Protein AF-A8X6U4-F1 (afdb_monomer_lite)

Foldseek 3Di:
DADWDWDWDFDPPDPPRPTDTDTDGRVQWDWDDAPDQAGKIKIKGWDADPLRKIKMKMFIKHWDFDCDPHDTAIKIFRQKIWIWIDDPHWIKIWIFDNPDGQDMDGPPDDDDDPDDGDTHTHIDGPGPPPPPDPVVVVVPVVVVVVVVVVVVVVVCVVVVVVVVVVVPPPVVVVVVVVVPDDDD

Sequence (184 aa):
MSVTFQVEILNEQNNNSVPIDFHLPSGVIKGKCAADRKSEAVISSTIEEADGRLKTLKFVFRTEEMRVKRVDELRWILNKVVYVEKFAGSSAVFESDNSSVIFSAPLTQKYVCEDRINVTLHIYLCERTRKRTLSESLQHRSTVFCGVVLAISSIAHIVGHMLRRHFMPHRKELYENLDRLPAI

Secondary structure (DSSP, 8-state):
-----EEEE---SSS----EEEE--TTTEEEE--SSTTSPEEEEEEEE-TTS-EEEEEEEEEEEEEEETTEEEEEEEEEEEEEEEEETTEEEEEEE-TTS-S-EEETT------S-----EEEEEE-------HHHHTT-HHHHHHHHHHHHHHHHHHHHHHHHHHH--TTHHHHHTTTTSPP-

pLDDT: mean 73.88, std 15.02, range [41.0, 92.56]

Structure (mmCIF, N/CA/C/O backbone):
data_AF-A8X6U4-F1
#
_entry.id   AF-A8X6U4-F1
#
loop_
_atom_site.group_PDB
_atom_site.id
_atom_site.type_symbol
_atom_site.label_atom_id
_atom_site.label_alt_id
_atom_site.label_comp_id
_atom_site.label_asym_id
_atom_site.label_entity_id
_atom_site.label_seq_id
_atom_site.pdbx_PDB_ins_code
_atom_site.Cartn_x
_atom_site.Cartn_y
_atom_site.Cartn_z
_atom_site.occupancy
_atom_site.B_iso_or_equiv
_atom_site.auth_seq_id
_atom_site.auth_comp_id
_atom_site.auth_asym_id
_atom_site.auth_atom_id
_atom_site.pdbx_PDB_model_num
ATOM 1 N N . MET A 1 1 ? -6.055 1.433 -22.815 1.00 41.00 1 MET A N 1
ATOM 2 C CA . MET A 1 1 ? -5.519 0.353 -21.958 1.00 41.00 1 MET A CA 1
ATOM 3 C C . MET A 1 1 ? -6.231 0.427 -20.621 1.00 41.00 1 MET A C 1
ATOM 5 O O . MET A 1 1 ? -6.147 1.465 -19.980 1.00 41.00 1 MET A O 1
ATOM 9 N N . SER A 1 2 ? -6.967 -0.614 -20.239 1.00 42.09 2 SER A N 1
ATOM 10 C CA . SER A 1 2 ? -7.596 -0.743 -18.920 1.00 42.09 2 SER A CA 1
ATOM 11 C C . SER A 1 2 ? -6.787 -1.739 -18.098 1.00 42.09 2 SER A C 1
ATOM 13 O O . SER A 1 2 ? -6.526 -2.845 -18.566 1.00 42.09 2 SER A O 1
ATOM 15 N N . VAL A 1 3 ? -6.364 -1.342 -16.902 1.00 48.88 3 VAL A N 1
ATOM 16 C CA . VAL A 1 3 ? -5.779 -2.267 -15.930 1.00 48.88 3 VAL A CA 1
ATOM 17 C C . VAL A 1 3 ? -6.909 -2.692 -15.001 1.00 48.88 3 VAL A C 1
ATOM 19 O O . VAL A 1 3 ? -7.541 -1.833 -14.385 1.00 48.88 3 VAL A O 1
ATOM 22 N N . THR A 1 4 ? -7.191 -3.991 -14.950 1.00 48.16 4 THR A N 1
ATOM 23 C CA . THR A 1 4 ? -8.244 -4.564 -14.107 1.00 48.16 4 THR A CA 1
ATOM 24 C C . THR A 1 4 ? -7.571 -5.401 -13.031 1.00 48.16 4 THR A C 1
ATOM 26 O O . THR A 1 4 ? -6.841 -6.335 -13.350 1.00 48.16 4 THR A O 1
ATOM 29 N N . PHE A 1 5 ? -7.805 -5.059 -11.767 1.00 57.91 5 PHE A N 1
ATOM 30 C CA . PHE A 1 5 ? -7.385 -5.867 -10.626 1.00 57.91 5 PHE A CA 1
ATOM 31 C C . PHE A 1 5 ? -8.642 -6.359 -9.918 1.00 57.91 5 PHE A C 1
ATOM 33 O O . PHE A 1 5 ? -9.510 -5.554 -9.573 1.00 57.91 5 PHE A O 1
ATOM 40 N N . GLN A 1 6 ? -8.733 -7.670 -9.724 1.00 58.78 6 GLN A N 1
ATOM 41 C CA . GLN A 1 6 ? -9.653 -8.256 -8.759 1.00 58.78 6 GLN A CA 1
ATOM 42 C C . GLN A 1 6 ? -8.864 -8.455 -7.473 1.00 58.78 6 GLN A C 1
ATOM 44 O O . GLN A 1 6 ? -7.830 -9.123 -7.480 1.00 58.78 6 GLN A O 1
ATOM 49 N N . VAL A 1 7 ? -9.305 -7.800 -6.404 1.00 63.75 7 VAL A N 1
ATOM 50 C CA . VAL A 1 7 ? -8.660 -7.881 -5.097 1.00 63.75 7 VAL A CA 1
ATOM 51 C C . VAL A 1 7 ? -9.682 -8.421 -4.117 1.00 63.75 7 VAL A C 1
ATOM 53 O O . VAL A 1 7 ? -10.752 -7.843 -3.960 1.00 63.75 7 VAL A O 1
ATOM 56 N N . GLU A 1 8 ? -9.331 -9.517 -3.463 1.00 64.31 8 GLU A N 1
ATOM 57 C CA . GLU A 1 8 ? -10.117 -10.130 -2.401 1.00 64.31 8 GLU A CA 1
ATOM 58 C C . GLU A 1 8 ? -9.375 -9.887 -1.086 1.00 64.31 8 GLU A C 1
ATOM 60 O O . GLU A 1 8 ? -8.207 -10.259 -0.949 1.00 64.31 8 GLU A O 1
ATOM 65 N N . ILE A 1 9 ? -10.014 -9.200 -0.138 1.00 65.44 9 ILE A N 1
ATOM 66 C CA . ILE A 1 9 ? -9.439 -8.981 1.193 1.00 65.44 9 ILE A CA 1
ATOM 67 C C . ILE A 1 9 ? -10.094 -9.960 2.158 1.00 65.44 9 ILE A C 1
ATOM 69 O O . ILE A 1 9 ? -11.298 -9.888 2.408 1.00 65.44 9 ILE A O 1
ATOM 73 N N . LEU A 1 10 ? -9.281 -10.845 2.728 1.00 64.50 10 LEU A N 1
ATOM 74 C CA . LEU A 1 10 ? -9.692 -11.791 3.758 1.00 64.50 10 LEU A CA 1
ATOM 75 C C . LEU A 1 10 ? -9.266 -11.261 5.128 1.00 64.50 10 LEU A C 1
ATOM 77 O O . LEU A 1 10 ? -8.101 -10.935 5.346 1.00 64.50 10 LEU A O 1
ATOM 81 N N . ASN A 1 11 ? -10.218 -11.169 6.056 1.00 66.56 11 ASN A N 1
ATOM 82 C CA . ASN A 1 11 ? -9.925 -10.852 7.449 1.00 66.56 11 ASN A CA 1
ATOM 83 C C . ASN A 1 11 ? -9.744 -12.154 8.242 1.00 66.56 11 ASN A C 1
ATOM 85 O O . ASN A 1 11 ? -10.716 -12.867 8.476 1.00 66.56 11 ASN A O 1
ATOM 89 N N . GLU A 1 12 ? -8.515 -12.444 8.669 1.00 64.44 12 GLU A N 1
ATOM 90 C CA . GLU A 1 12 ? -8.190 -13.643 9.460 1.00 64.44 12 GLU A CA 1
ATOM 91 C C . GLU A 1 12 ? -8.400 -13.467 10.977 1.00 64.44 12 GLU A C 1
ATOM 93 O O . GLU A 1 12 ? -8.232 -14.413 11.742 1.00 64.44 12 GLU A O 1
ATOM 98 N N . GLN A 1 13 ? -8.773 -12.274 11.458 1.00 58.47 13 GLN A N 1
ATOM 99 C CA . GLN A 1 13 ? -8.835 -11.983 12.899 1.00 58.47 13 GLN A CA 1
ATOM 100 C C . GLN A 1 13 ? -10.018 -12.654 13.617 1.00 58.47 13 GLN A C 1
ATOM 102 O O . GLN A 1 13 ? -10.025 -12.781 14.840 1.00 58.47 13 GLN A O 1
ATOM 107 N N . ASN A 1 14 ? -11.031 -13.084 12.872 1.00 54.72 14 ASN A N 1
ATOM 108 C CA . ASN A 1 14 ? -12.160 -13.839 13.388 1.00 54.72 14 ASN A CA 1
ATOM 109 C C . ASN A 1 14 ? -12.384 -14.994 12.411 1.00 54.72 14 ASN A C 1
ATOM 111 O O . ASN A 1 14 ? -12.245 -14.788 11.211 1.00 54.72 14 ASN A O 1
ATOM 115 N N . ASN A 1 15 ? -12.779 -16.179 12.876 1.00 55.47 15 ASN A N 1
ATOM 116 C CA . ASN A 1 15 ? -13.006 -17.370 12.031 1.00 55.47 15 ASN A CA 1
ATOM 117 C C . ASN A 1 15 ? -14.126 -17.185 10.963 1.00 55.47 15 ASN A C 1
ATOM 119 O O . ASN A 1 15 ? -14.545 -18.138 10.314 1.00 55.47 15 ASN A O 1
ATOM 123 N N . ASN A 1 16 ? -14.623 -15.954 10.810 1.00 55.59 16 ASN A N 1
ATOM 124 C CA . ASN A 1 16 ? -15.514 -15.455 9.779 1.00 55.59 16 ASN A CA 1
ATOM 125 C C . ASN A 1 16 ? -14.684 -14.704 8.724 1.00 55.59 16 ASN A C 1
ATOM 127 O O . ASN A 1 16 ? -14.630 -13.473 8.717 1.00 55.59 16 ASN A O 1
ATOM 131 N N . SER A 1 17 ? -14.053 -15.449 7.821 1.00 58.19 17 SER A N 1
ATOM 132 C CA . SER A 1 17 ? -13.348 -14.916 6.654 1.00 58.19 17 SER A CA 1
ATOM 133 C C . SER A 1 17 ? -14.349 -14.503 5.567 1.00 58.19 17 SER A C 1
ATOM 135 O O . SER A 1 17 ? -14.394 -15.115 4.503 1.00 58.19 17 SER A O 1
ATOM 137 N N . VAL A 1 18 ? -15.223 -13.529 5.840 1.00 64.38 18 VAL A N 1
ATOM 138 C CA . VAL A 1 18 ? -16.093 -12.990 4.783 1.00 64.38 18 VAL A CA 1
ATOM 139 C C . VAL A 1 18 ? -15.205 -12.158 3.855 1.00 64.38 18 VAL A C 1
ATOM 141 O O . VAL A 1 18 ? -14.656 -11.153 4.319 1.00 64.38 18 VAL A O 1
ATOM 144 N N . PRO A 1 19 ? -15.018 -12.568 2.589 1.00 63.03 19 PRO A N 1
ATOM 145 C CA . PRO A 1 19 ? -14.198 -11.814 1.660 1.00 63.03 19 PRO A CA 1
ATOM 146 C C . PRO A 1 19 ? -14.827 -10.455 1.381 1.00 63.03 19 PRO A C 1
ATOM 148 O O . PRO A 1 19 ? -16.038 -10.332 1.188 1.00 63.03 19 PRO A O 1
ATOM 151 N N . ILE A 1 20 ? -13.990 -9.423 1.375 1.00 66.44 20 ILE A N 1
ATOM 152 C CA . ILE A 1 20 ? -14.369 -8.103 0.889 1.00 66.44 20 ILE A CA 1
ATOM 153 C C . ILE A 1 20 ? -13.867 -7.997 -0.546 1.00 66.44 20 ILE A C 1
ATOM 155 O O . ILE A 1 20 ? -12.658 -7.909 -0.781 1.00 66.44 20 ILE A O 1
ATOM 159 N N . ASP A 1 21 ? -14.803 -7.971 -1.489 1.00 64.56 21 ASP A N 1
ATOM 160 C CA . ASP A 1 21 ? -14.493 -7.805 -2.902 1.00 64.56 21 ASP A CA 1
ATOM 161 C C . ASP A 1 21 ? -14.181 -6.342 -3.222 1.00 64.56 21 ASP A C 1
ATOM 163 O O . ASP A 1 21 ? -15.029 -5.450 -3.148 1.00 64.56 21 ASP A O 1
ATOM 167 N N . PHE A 1 22 ? -12.940 -6.097 -3.633 1.00 65.62 22 PHE A N 1
ATOM 168 C CA . PHE A 1 22 ? -12.490 -4.832 -4.193 1.00 65.62 22 PHE A CA 1
ATOM 169 C C . PHE A 1 22 ? -12.435 -4.930 -5.709 1.00 65.62 22 PHE A C 1
ATOM 171 O O . PHE A 1 22 ? -11.429 -5.326 -6.303 1.00 65.62 22 PHE A O 1
ATOM 178 N N . HIS A 1 23 ? -13.516 -4.505 -6.358 1.00 63.81 23 HIS A N 1
ATOM 179 C CA . HIS A 1 23 ? -13.494 -4.290 -7.796 1.00 63.81 23 HIS A CA 1
ATOM 180 C C . HIS A 1 23 ? -12.878 -2.916 -8.088 1.00 63.81 23 HIS A C 1
ATOM 182 O O . HIS A 1 23 ? -13.394 -1.895 -7.635 1.00 63.81 23 HIS A O 1
ATOM 188 N N . LEU A 1 24 ? -11.778 -2.862 -8.849 1.00 65.50 24 LEU A N 1
ATOM 189 C CA . LEU A 1 24 ? -11.168 -1.608 -9.312 1.00 65.50 24 LEU A CA 1
ATOM 190 C C . LEU A 1 24 ? -11.601 -1.299 -10.758 1.00 65.50 24 LEU A C 1
ATOM 192 O O . LEU A 1 24 ? -10.843 -1.577 -11.691 1.00 65.50 24 LEU A O 1
ATOM 196 N N . PRO A 1 25 ? -12.798 -0.725 -11.001 1.00 62.78 25 PRO A N 1
ATOM 197 C CA . PRO A 1 25 ? -13.162 -0.281 -12.339 1.00 62.78 25 PRO A CA 1
ATOM 198 C C . PRO A 1 25 ? -12.272 0.898 -12.748 1.00 62.78 25 PRO A C 1
ATOM 200 O O . PRO A 1 25 ? -11.977 1.786 -11.944 1.00 62.78 25 PRO A O 1
ATOM 203 N N . SER A 1 26 ? -11.870 0.946 -14.019 1.00 57.50 26 SER A N 1
ATOM 204 C CA . SER A 1 26 ? -10.875 1.911 -14.511 1.00 57.50 26 SER A CA 1
ATOM 205 C C . SER A 1 26 ? -11.245 3.389 -14.292 1.00 57.50 26 SER A C 1
ATOM 207 O O . SER A 1 26 ? -10.353 4.229 -14.271 1.00 57.50 26 SER A O 1
ATOM 209 N N . GLY A 1 27 ? -12.527 3.716 -14.078 1.00 62.38 27 GLY A N 1
ATOM 210 C CA . GLY A 1 27 ? -12.999 5.079 -13.790 1.00 62.38 27 GLY A CA 1
ATOM 211 C C . GLY A 1 27 ? -12.757 5.580 -12.357 1.00 62.38 27 GLY A C 1
ATOM 212 O O . GLY A 1 27 ? -12.892 6.774 -12.108 1.00 62.38 27 GLY A O 1
ATOM 213 N N . VAL A 1 28 ? -12.391 4.700 -11.420 1.00 71.69 28 VAL A N 1
ATOM 214 C CA . VAL A 1 28 ? -12.190 5.035 -9.991 1.00 71.69 28 VAL A CA 1
ATOM 215 C C . VAL A 1 28 ? -10.698 5.062 -9.618 1.00 71.69 28 VAL A C 1
ATOM 217 O O . VAL A 1 28 ? -10.309 5.459 -8.518 1.00 71.69 28 VAL A O 1
ATOM 220 N N . ILE A 1 29 ? -9.832 4.696 -10.565 1.00 82.06 29 ILE A N 1
ATOM 221 C CA . ILE A 1 29 ? -8.387 4.624 -10.370 1.00 82.06 29 ILE A CA 1
ATOM 222 C C . ILE A 1 29 ? -7.772 6.017 -10.525 1.00 82.06 29 ILE A C 1
ATOM 224 O O . ILE A 1 29 ? -7.894 6.670 -11.559 1.00 82.06 29 ILE A O 1
ATOM 228 N N . LYS A 1 30 ? -7.051 6.455 -9.494 1.00 86.94 30 LYS A N 1
ATOM 229 C CA . LYS A 1 30 ? -6.210 7.656 -9.498 1.00 86.94 30 LYS A CA 1
ATOM 230 C C . LYS A 1 30 ? -4.750 7.248 -9.384 1.00 86.94 30 LYS A C 1
ATOM 232 O O . LYS A 1 30 ? -4.425 6.302 -8.670 1.00 86.94 30 LYS A O 1
ATOM 237 N N . GLY A 1 31 ? -3.870 7.977 -10.061 1.00 88.31 31 GLY A N 1
ATOM 238 C CA . GLY A 1 31 ? -2.440 7.695 -10.066 1.00 88.31 31 GLY A CA 1
ATOM 239 C C . GLY A 1 31 ? -1.593 8.946 -9.871 1.00 88.31 31 GLY A C 1
ATOM 240 O O . GLY A 1 31 ? -1.982 10.040 -10.273 1.00 88.31 31 GLY A O 1
ATOM 241 N N . LYS A 1 32 ? -0.418 8.767 -9.271 1.00 91.62 32 LYS A N 1
ATOM 242 C CA . LYS A 1 32 ? 0.667 9.745 -9.213 1.00 91.62 32 LYS A CA 1
ATOM 243 C C . LYS A 1 32 ? 1.926 9.086 -9.770 1.00 91.62 32 LYS A C 1
ATOM 245 O O . LYS A 1 32 ? 2.371 8.073 -9.236 1.00 91.62 32 LYS A O 1
ATOM 250 N N . CYS A 1 33 ? 2.509 9.672 -10.809 1.00 89.88 33 CYS A N 1
ATOM 251 C CA . CYS A 1 33 ? 3.799 9.230 -11.333 1.00 89.88 33 CYS A CA 1
ATOM 252 C C . CYS A 1 33 ? 4.946 9.697 -10.423 1.00 89.88 33 CYS A C 1
ATOM 254 O O . CYS A 1 33 ? 4.861 10.756 -9.793 1.00 89.88 33 CYS A O 1
ATOM 256 N N . ALA A 1 34 ? 6.027 8.921 -10.380 1.00 89.44 34 ALA A N 1
ATOM 257 C CA . ALA A 1 34 ? 7.262 9.337 -9.729 1.00 89.44 34 ALA A CA 1
ATOM 258 C C . ALA A 1 34 ? 7.903 10.490 -10.521 1.00 89.44 34 ALA A C 1
ATOM 260 O O . ALA A 1 34 ? 7.991 10.426 -11.747 1.00 89.44 34 ALA A O 1
ATOM 261 N N . ALA A 1 35 ? 8.332 11.547 -9.826 1.00 88.12 35 ALA A N 1
ATOM 262 C CA . ALA A 1 35 ? 9.003 12.691 -10.450 1.00 88.12 35 ALA A CA 1
ATOM 263 C C . ALA A 1 35 ? 10.485 12.407 -10.747 1.00 88.12 35 ALA A C 1
ATOM 265 O O . ALA A 1 35 ? 11.046 12.919 -11.711 1.00 88.12 35 ALA A O 1
ATOM 266 N N . ASP A 1 36 ? 11.109 11.570 -9.920 1.00 87.44 36 ASP A N 1
ATOM 267 C CA . ASP A 1 36 ? 12.497 11.138 -10.031 1.00 87.44 36 ASP A CA 1
ATOM 268 C C . ASP A 1 36 ? 12.636 9.674 -9.574 1.00 87.44 36 ASP A C 1
ATOM 270 O O . ASP A 1 36 ? 11.660 9.035 -9.179 1.00 87.44 36 ASP A O 1
ATOM 274 N N . ARG A 1 37 ? 13.859 9.130 -9.614 1.00 81.25 37 ARG A N 1
ATOM 275 C CA . ARG A 1 37 ? 14.137 7.730 -9.241 1.00 81.25 37 ARG A CA 1
ATOM 276 C C . ARG A 1 37 ? 13.968 7.428 -7.748 1.00 81.25 37 ARG A C 1
ATOM 278 O O . ARG A 1 37 ? 13.824 6.265 -7.397 1.00 81.25 37 ARG A O 1
ATOM 285 N N . LYS A 1 38 ? 14.033 8.442 -6.882 1.00 83.75 38 LYS A N 1
ATOM 286 C CA . LYS A 1 38 ? 13.881 8.293 -5.424 1.00 83.75 38 LYS A CA 1
ATOM 287 C C . LYS A 1 38 ? 12.423 8.437 -4.989 1.00 83.75 38 LYS A C 1
ATOM 289 O O . LYS A 1 38 ? 12.062 8.022 -3.893 1.00 83.75 38 LYS A O 1
ATOM 294 N N . SER A 1 39 ? 11.603 9.042 -5.837 1.00 88.12 39 SER A N 1
ATOM 295 C CA . SER A 1 39 ? 10.190 9.277 -5.611 1.00 88.12 39 SER A CA 1
ATOM 296 C C . SER A 1 39 ? 9.368 8.013 -5.836 1.00 88.12 39 SER A C 1
ATOM 298 O O . SER A 1 39 ? 9.633 7.215 -6.734 1.00 88.12 39 SER A O 1
ATOM 300 N N . GLU A 1 40 ? 8.308 7.872 -5.049 1.00 91.50 40 GLU A N 1
ATOM 301 C CA . GLU A 1 40 ? 7.342 6.791 -5.209 1.00 91.50 40 GLU A CA 1
ATOM 302 C C . GLU A 1 40 ? 6.285 7.151 -6.263 1.00 91.50 40 GLU A C 1
ATOM 304 O O . GLU A 1 40 ? 5.779 8.280 -6.311 1.00 91.50 40 GLU A O 1
ATOM 309 N N . ALA A 1 41 ? 5.922 6.167 -7.083 1.00 92.25 41 ALA A N 1
ATOM 310 C CA . ALA A 1 41 ? 4.722 6.205 -7.908 1.00 92.25 41 ALA A CA 1
ATOM 311 C C . ALA A 1 41 ? 3.586 5.504 -7.157 1.00 92.25 41 ALA A C 1
ATOM 313 O O . ALA A 1 41 ? 3.801 4.503 -6.483 1.00 92.25 41 ALA A O 1
ATOM 314 N N . VAL A 1 42 ? 2.365 6.020 -7.252 1.00 92.50 42 VAL A N 1
ATOM 315 C CA . VAL A 1 42 ? 1.226 5.492 -6.493 1.00 92.50 42 VAL A CA 1
ATOM 316 C C . VAL A 1 42 ? 0.045 5.300 -7.418 1.00 92.50 42 VAL A C 1
ATOM 318 O O . VAL A 1 42 ? -0.303 6.206 -8.170 1.00 92.50 42 VAL A O 1
ATOM 321 N N . ILE A 1 43 ? -0.603 4.146 -7.321 1.00 90.62 43 ILE A N 1
ATOM 322 C CA . ILE A 1 43 ? -1.909 3.884 -7.924 1.00 90.62 43 ILE A CA 1
ATOM 323 C C . ILE A 1 43 ? -2.883 3.632 -6.780 1.00 90.62 43 ILE A C 1
ATOM 325 O O . ILE A 1 43 ? -2.570 2.898 -5.849 1.00 90.62 43 ILE A O 1
ATOM 329 N N . SER A 1 44 ? -4.053 4.257 -6.811 1.00 89.44 44 SER A N 1
ATOM 330 C CA . SER A 1 44 ? -5.041 4.146 -5.741 1.00 89.44 44 SER A CA 1
ATOM 331 C C . SER A 1 44 ? -6.463 4.112 -6.270 1.00 89.44 44 SER A C 1
ATOM 333 O O . SER A 1 44 ? -6.776 4.815 -7.227 1.00 89.44 44 SER A O 1
ATOM 335 N N . SER A 1 45 ? -7.326 3.356 -5.603 1.00 87.38 45 SER A N 1
ATOM 336 C CA . SER A 1 45 ? -8.771 3.364 -5.820 1.00 87.38 45 SER A CA 1
ATOM 337 C C . SER A 1 45 ? -9.465 3.627 -4.496 1.00 87.38 45 SER A C 1
ATOM 339 O O . SER A 1 45 ? -9.063 3.082 -3.467 1.00 87.38 45 SER A O 1
ATOM 341 N N . THR A 1 46 ? -10.491 4.470 -4.524 1.00 85.88 46 THR A N 1
ATOM 342 C CA . THR A 1 46 ? -11.312 4.788 -3.357 1.00 85.88 46 THR A CA 1
ATOM 343 C C . THR A 1 46 ? -12.762 4.472 -3.676 1.00 85.88 46 THR A C 1
ATOM 345 O O . THR A 1 46 ? -13.300 4.997 -4.645 1.00 85.88 46 THR A O 1
ATOM 348 N N . ILE A 1 47 ? -13.379 3.641 -2.845 1.00 83.44 47 ILE A N 1
ATOM 349 C CA . ILE A 1 47 ? -14.770 3.213 -2.955 1.00 83.44 47 ILE A CA 1
ATOM 350 C C . ILE A 1 47 ? -15.495 3.659 -1.687 1.00 83.44 47 ILE A C 1
ATOM 352 O O . ILE A 1 47 ? -14.966 3.539 -0.580 1.00 83.44 47 ILE A O 1
ATOM 356 N N . GLU A 1 48 ? -16.690 4.203 -1.865 1.00 84.56 48 GLU A N 1
ATOM 357 C CA . GLU A 1 48 ? -17.606 4.532 -0.780 1.00 84.56 48 GLU A CA 1
ATOM 358 C C . GLU A 1 48 ? -18.677 3.442 -0.708 1.00 84.56 48 GLU A C 1
ATOM 360 O O . GLU A 1 48 ? -19.324 3.138 -1.711 1.00 84.56 48 GLU A O 1
ATOM 365 N N . GLU A 1 49 ? -18.814 2.808 0.453 1.00 81.62 49 GLU A N 1
ATOM 366 C CA . GLU A 1 49 ? -19.844 1.802 0.704 1.00 81.62 49 GLU A CA 1
ATOM 367 C C . GLU A 1 49 ? -21.155 2.437 1.174 1.00 81.62 49 GLU A C 1
ATOM 369 O O . GLU A 1 49 ? -21.194 3.565 1.666 1.00 81.62 49 GLU A O 1
ATOM 374 N N . ALA A 1 50 ? -22.250 1.684 1.043 1.00 79.19 50 ALA A N 1
ATOM 375 C CA . ALA A 1 50 ? -23.595 2.137 1.398 1.00 79.19 50 ALA A CA 1
ATOM 376 C C . ALA A 1 50 ? -23.756 2.501 2.886 1.00 79.19 50 ALA A C 1
ATOM 378 O O . ALA A 1 50 ? -24.656 3.258 3.241 1.00 79.19 50 ALA A O 1
ATOM 379 N N . ASP A 1 51 ? -22.891 1.979 3.756 1.00 81.50 51 ASP A N 1
ATOM 380 C CA . ASP A 1 51 ? -22.860 2.298 5.183 1.00 81.50 51 ASP A CA 1
ATOM 381 C C . ASP A 1 51 ? -22.092 3.598 5.501 1.00 81.50 51 ASP A C 1
ATOM 383 O O . ASP A 1 51 ? -21.988 3.986 6.665 1.00 81.50 51 ASP A O 1
ATOM 387 N N . GLY A 1 52 ? -21.568 4.289 4.481 1.00 82.88 52 GLY A N 1
ATOM 388 C CA . GLY A 1 52 ? -20.785 5.517 4.612 1.00 82.88 52 GLY A CA 1
ATOM 389 C C . GLY A 1 52 ? -19.302 5.281 4.910 1.00 82.88 52 GLY A C 1
ATOM 390 O O . GLY A 1 52 ? -18.584 6.230 5.246 1.00 82.88 52 GLY A O 1
ATOM 391 N N . ARG A 1 53 ? -18.811 4.038 4.823 1.00 84.00 53 ARG A N 1
ATOM 392 C CA . ARG A 1 53 ? -17.377 3.749 4.924 1.00 84.00 53 ARG A CA 1
ATOM 393 C C . ARG A 1 53 ? -16.664 4.121 3.641 1.00 84.00 53 ARG A C 1
ATOM 395 O O . ARG A 1 53 ? -17.040 3.715 2.546 1.00 84.00 53 ARG A O 1
ATOM 402 N N . LEU A 1 54 ? -15.560 4.841 3.796 1.00 87.06 54 LEU A N 1
ATOM 403 C CA . LEU A 1 54 ? -14.665 5.155 2.697 1.00 87.06 54 LEU A CA 1
ATOM 404 C C . LEU A 1 54 ? -13.476 4.203 2.739 1.00 87.06 54 LEU A C 1
ATOM 406 O O . LEU A 1 54 ? -12.612 4.309 3.614 1.00 87.06 54 LEU A O 1
ATOM 410 N N . LYS A 1 55 ? -13.405 3.295 1.776 1.00 86.38 55 LYS A N 1
ATOM 411 C CA . LYS A 1 55 ? -12.328 2.320 1.672 1.00 86.38 55 LYS A CA 1
ATOM 412 C C . LYS A 1 55 ? -11.396 2.689 0.527 1.00 86.38 55 LYS A C 1
ATOM 414 O O . LYS A 1 55 ? -11.827 3.014 -0.573 1.00 86.38 55 LYS A O 1
ATOM 419 N N . THR A 1 56 ? -10.096 2.703 0.781 1.00 88.00 56 THR A N 1
ATOM 420 C CA . THR A 1 56 ? -9.078 3.102 -0.191 1.00 88.00 56 THR A CA 1
ATOM 421 C C . THR A 1 56 ? -7.984 2.058 -0.260 1.00 88.00 56 THR A C 1
ATOM 423 O O . THR A 1 56 ? -7.324 1.803 0.740 1.00 88.00 56 THR A O 1
ATOM 426 N N . LEU A 1 57 ? -7.734 1.525 -1.450 1.00 87.38 57 LEU A N 1
ATOM 427 C CA . LEU A 1 57 ? -6.617 0.632 -1.723 1.00 87.38 57 LEU A CA 1
ATOM 428 C C . LEU A 1 57 ? -5.533 1.389 -2.490 1.00 87.38 57 LEU A C 1
ATOM 430 O O . LEU A 1 57 ? -5.838 2.097 -3.451 1.00 87.38 57 LEU A O 1
ATOM 434 N N . LYS A 1 58 ? -4.275 1.258 -2.070 1.00 89.88 58 LYS A N 1
ATOM 435 C CA . LYS A 1 58 ? -3.118 1.915 -2.684 1.00 89.88 58 LYS A CA 1
ATOM 436 C C . LYS A 1 58 ? -2.007 0.913 -2.958 1.00 89.88 58 LYS A C 1
ATOM 438 O O . LYS A 1 58 ? -1.617 0.156 -2.076 1.00 89.88 58 LYS A O 1
ATOM 443 N N . PHE A 1 59 ? -1.443 1.005 -4.150 1.00 88.88 59 PHE A N 1
ATOM 444 C CA . PHE A 1 59 ? -0.245 0.306 -4.584 1.00 88.88 59 PHE A CA 1
ATOM 445 C C . PHE A 1 59 ? 0.866 1.336 -4.731 1.00 88.88 59 PHE A C 1
ATOM 447 O O . PHE A 1 59 ? 0.725 2.301 -5.488 1.00 88.88 59 PHE A O 1
ATOM 454 N N . VAL A 1 60 ? 1.943 1.160 -3.974 1.00 90.94 60 VAL A N 1
ATOM 455 C CA . VAL A 1 60 ? 3.078 2.082 -3.954 1.00 90.94 60 VAL A CA 1
ATOM 456 C C . VAL A 1 60 ? 4.254 1.411 -4.636 1.00 90.94 60 VAL A C 1
ATOM 458 O O . VAL A 1 60 ? 4.717 0.360 -4.203 1.00 90.94 60 VAL A O 1
ATOM 461 N N . PHE A 1 61 ? 4.748 2.033 -5.694 1.00 91.19 61 PHE A N 1
ATOM 462 C CA . PHE A 1 61 ? 5.865 1.558 -6.489 1.00 91.19 61 PHE A CA 1
ATOM 463 C C . PHE A 1 61 ? 7.086 2.440 -6.257 1.00 91.19 61 PHE A C 1
ATOM 465 O O . PHE A 1 61 ? 6.968 3.663 -6.155 1.00 91.19 61 PHE A O 1
ATOM 472 N N . ARG A 1 62 ? 8.268 1.830 -6.236 1.00 90.38 62 ARG A N 1
ATOM 473 C CA . ARG A 1 62 ? 9.546 2.551 -6.222 1.00 90.38 62 ARG A CA 1
ATOM 474 C C . ARG A 1 62 ? 10.492 1.972 -7.262 1.00 90.38 62 ARG A C 1
ATOM 476 O O . ARG A 1 62 ? 10.329 0.829 -7.685 1.00 90.38 62 ARG A O 1
ATOM 483 N N . THR A 1 63 ? 11.469 2.767 -7.676 1.00 90.81 63 THR A N 1
ATOM 484 C CA . THR A 1 63 ? 12.588 2.269 -8.480 1.00 90.81 63 THR A CA 1
ATOM 485 C C . THR A 1 63 ? 13.744 1.958 -7.548 1.00 90.81 63 THR A C 1
ATOM 487 O O . THR A 1 63 ? 14.070 2.767 -6.683 1.00 90.81 63 THR A O 1
ATOM 490 N N . GLU A 1 64 ? 14.363 0.799 -7.720 1.00 88.06 64 GLU A N 1
ATOM 491 C CA . GLU A 1 64 ? 15.498 0.377 -6.911 1.00 88.06 64 GLU A CA 1
ATOM 492 C C . GLU A 1 64 ? 16.534 -0.328 -7.782 1.00 88.06 64 GLU A C 1
ATOM 494 O O . GLU A 1 64 ? 16.206 -0.999 -8.764 1.00 88.06 64 GLU A O 1
ATOM 499 N N . GLU A 1 65 ? 17.802 -0.131 -7.440 1.00 87.88 65 GLU A N 1
ATOM 500 C CA . GLU A 1 65 ? 18.907 -0.838 -8.067 1.00 87.88 65 GLU A CA 1
ATOM 501 C C . GLU A 1 65 ? 19.081 -2.176 -7.351 1.00 87.88 65 GLU A C 1
ATOM 503 O O . GLU A 1 65 ? 19.330 -2.231 -6.147 1.00 87.88 65 GLU A O 1
ATOM 508 N N . MET A 1 66 ? 18.867 -3.263 -8.085 1.00 80.25 66 MET A N 1
ATOM 509 C CA . MET A 1 66 ? 18.912 -4.614 -7.548 1.00 80.25 66 MET A CA 1
ATOM 510 C C . MET A 1 66 ? 20.047 -5.388 -8.188 1.00 80.25 66 MET A C 1
ATOM 512 O O . MET A 1 66 ? 20.179 -5.441 -9.411 1.00 80.25 66 MET A O 1
ATOM 516 N N . ARG A 1 67 ? 20.827 -6.064 -7.347 1.00 78.75 67 ARG A N 1
ATOM 517 C CA . ARG A 1 67 ? 21.895 -6.941 -7.808 1.00 78.75 67 ARG A CA 1
ATOM 518 C C . ARG A 1 67 ? 21.310 -8.266 -8.276 1.0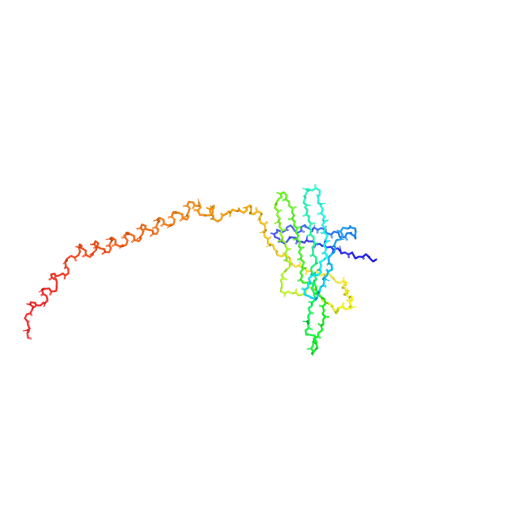0 78.75 67 ARG A C 1
ATOM 520 O O . ARG A 1 67 ? 21.021 -9.151 -7.471 1.00 78.75 67 ARG A O 1
ATOM 527 N N . VAL A 1 68 ? 21.140 -8.418 -9.585 1.00 73.38 68 VAL A N 1
ATOM 528 C CA . VAL A 1 68 ? 20.657 -9.660 -10.192 1.00 73.38 68 VAL A CA 1
ATOM 529 C C . VAL A 1 68 ? 21.860 -10.422 -10.740 1.00 73.38 68 VAL A C 1
ATOM 531 O O . VAL A 1 68 ? 22.518 -10.021 -11.700 1.00 73.38 68 VAL A O 1
ATOM 534 N N . LYS A 1 69 ? 22.171 -11.559 -10.112 1.00 78.62 69 LYS A N 1
ATOM 535 C CA . LYS A 1 69 ? 23.378 -12.358 -10.386 1.00 78.62 69 LYS A CA 1
ATOM 536 C C . LYS A 1 69 ? 24.669 -11.570 -10.104 1.00 78.62 69 LYS A C 1
ATOM 538 O O . LYS A 1 69 ? 25.145 -11.561 -8.975 1.00 78.62 69 LYS A O 1
ATOM 543 N N . ARG A 1 70 ? 25.266 -10.954 -11.131 1.00 73.56 70 ARG A N 1
ATOM 544 C CA . ARG A 1 70 ? 26.550 -10.224 -11.073 1.00 73.56 70 ARG A CA 1
ATOM 545 C C . ARG A 1 70 ? 26.458 -8.794 -11.609 1.00 73.56 70 ARG A C 1
ATOM 547 O O . ARG A 1 70 ? 27.484 -8.125 -11.656 1.00 73.56 70 ARG A O 1
ATOM 554 N N . VAL A 1 71 ? 25.272 -8.355 -12.024 1.00 77.50 71 VAL A N 1
ATOM 555 C CA . VAL A 1 71 ? 25.049 -7.035 -12.615 1.00 77.50 71 VAL A CA 1
ATOM 556 C C . VAL A 1 71 ? 23.987 -6.324 -11.794 1.00 77.50 71 VAL A C 1
ATOM 558 O O . VAL A 1 71 ? 22.979 -6.927 -11.418 1.00 77.50 71 VAL A O 1
ATOM 561 N N . ASP A 1 72 ? 24.246 -5.058 -11.504 1.00 81.94 72 ASP A N 1
ATOM 562 C CA . ASP A 1 72 ? 23.268 -4.176 -10.891 1.00 81.94 72 ASP A CA 1
ATOM 563 C C . ASP A 1 72 ? 22.322 -3.673 -11.988 1.00 81.94 72 ASP A C 1
ATOM 565 O O . ASP A 1 72 ? 22.753 -3.174 -13.030 1.00 81.94 72 ASP A O 1
ATOM 569 N N . GLU A 1 73 ? 21.023 -3.891 -11.794 1.00 86.19 73 GLU A N 1
ATOM 570 C CA . GLU A 1 73 ? 19.981 -3.521 -12.748 1.00 86.19 73 GLU A CA 1
ATOM 571 C C . GLU A 1 73 ? 18.921 -2.660 -12.056 1.00 86.19 73 GLU A C 1
ATOM 573 O O . GLU A 1 73 ? 18.467 -2.960 -10.949 1.00 86.19 73 GLU A O 1
ATOM 578 N N . LEU A 1 74 ? 18.489 -1.592 -12.731 1.00 88.88 74 LEU A N 1
ATOM 579 C CA . LEU A 1 74 ? 17.376 -0.763 -12.277 1.00 88.88 74 LEU A CA 1
ATOM 580 C C . LEU A 1 74 ? 16.048 -1.469 -12.536 1.00 88.88 74 LEU A C 1
ATOM 582 O O . LEU A 1 74 ? 15.672 -1.741 -13.682 1.00 88.88 74 LEU A O 1
ATOM 586 N N . ARG A 1 75 ? 15.304 -1.714 -11.462 1.00 89.88 75 ARG A N 1
ATOM 587 C CA . ARG A 1 75 ? 14.021 -2.414 -11.502 1.00 89.88 75 ARG A CA 1
ATOM 588 C C . ARG A 1 75 ? 12.967 -1.568 -10.802 1.00 89.88 75 ARG A C 1
ATOM 590 O O . ARG A 1 75 ? 13.244 -0.901 -9.805 1.00 89.88 75 ARG A O 1
ATOM 597 N N . TRP A 1 76 ? 11.755 -1.567 -11.343 1.00 89.62 76 TRP A N 1
ATOM 598 C CA . TRP A 1 76 ? 10.607 -1.047 -10.613 1.00 89.62 76 TRP A CA 1
ATOM 599 C C . TRP A 1 76 ? 10.052 -2.174 -9.747 1.00 89.62 76 TRP A C 1
ATOM 601 O O . TRP A 1 76 ? 10.031 -3.342 -10.150 1.00 89.62 76 TRP A O 1
ATOM 611 N N . ILE A 1 77 ? 9.628 -1.827 -8.538 1.00 89.06 77 ILE A N 1
ATOM 612 C CA . ILE A 1 77 ? 9.110 -2.788 -7.571 1.00 89.06 77 ILE A CA 1
ATOM 613 C C . ILE A 1 77 ? 7.804 -2.292 -6.978 1.00 89.06 77 ILE A C 1
ATOM 615 O O . ILE A 1 77 ? 7.628 -1.085 -6.784 1.00 89.06 77 ILE A O 1
ATOM 619 N N . LEU A 1 78 ? 6.909 -3.221 -6.650 1.00 88.62 78 LEU A N 1
ATOM 620 C CA . LEU A 1 78 ? 5.811 -2.934 -5.737 1.00 88.62 78 LEU A CA 1
ATOM 621 C C . LEU A 1 78 ? 6.388 -2.897 -4.314 1.00 88.62 78 LEU A C 1
ATOM 623 O O . LEU A 1 78 ? 6.692 -3.938 -3.737 1.00 88.62 78 LEU A O 1
ATOM 627 N N . ASN A 1 79 ? 6.583 -1.682 -3.796 1.00 87.31 79 ASN A N 1
ATOM 628 C CA . ASN A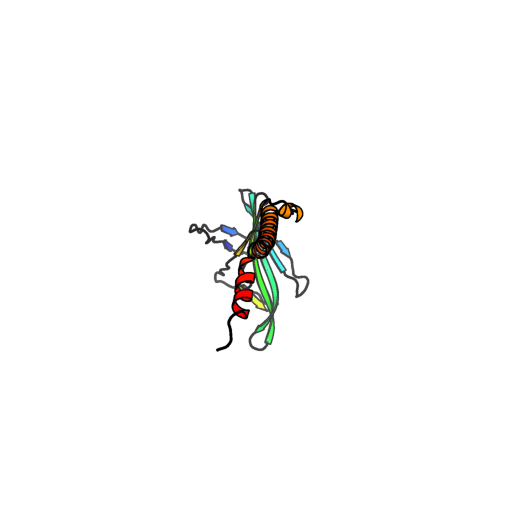 1 79 ? 7.189 -1.409 -2.492 1.00 87.31 79 ASN A CA 1
ATOM 629 C C . ASN A 1 79 ? 6.266 -1.852 -1.358 1.00 87.31 79 ASN A C 1
ATOM 631 O O . ASN A 1 79 ? 6.699 -2.504 -0.417 1.00 87.31 79 ASN A O 1
ATOM 635 N N . LYS A 1 80 ? 4.989 -1.465 -1.451 1.00 88.88 80 LYS A N 1
ATOM 636 C CA . LYS A 1 80 ? 3.975 -1.805 -0.457 1.00 88.88 80 LYS A CA 1
ATOM 637 C C . LYS A 1 80 ? 2.558 -1.650 -0.981 1.00 88.88 80 LYS A C 1
ATOM 639 O O . LYS A 1 80 ? 2.291 -0.856 -1.890 1.00 88.88 80 LYS A O 1
ATOM 644 N N . VAL A 1 81 ? 1.649 -2.371 -0.340 1.00 88.25 81 VAL A N 1
ATOM 645 C CA . VAL A 1 81 ? 0.202 -2.232 -0.497 1.00 88.25 81 VAL A CA 1
ATOM 646 C C . VAL A 1 81 ? -0.358 -1.626 0.781 1.00 88.25 81 VAL A C 1
ATOM 648 O O . VAL A 1 81 ? -0.024 -2.058 1.881 1.00 88.25 81 VAL A O 1
ATOM 651 N N . VAL A 1 82 ? -1.191 -0.598 0.637 1.00 88.81 82 VAL A N 1
ATOM 652 C CA . VAL A 1 82 ? -1.820 0.095 1.764 1.00 88.81 82 VAL A CA 1
ATOM 653 C C . VAL A 1 82 ? -3.326 0.103 1.565 1.00 88.81 82 VAL A C 1
ATOM 655 O O . VAL A 1 82 ? -3.826 0.672 0.595 1.00 88.81 82 VAL A O 1
ATOM 658 N N . TYR A 1 83 ? -4.049 -0.483 2.508 1.00 87.38 83 TYR A N 1
ATOM 659 C CA . TYR A 1 83 ? -5.499 -0.410 2.600 1.00 87.38 83 TYR A CA 1
ATOM 660 C C . TYR A 1 83 ? -5.887 0.561 3.719 1.00 87.38 83 TYR A C 1
ATOM 662 O O . TYR A 1 83 ? -5.317 0.549 4.805 1.00 87.38 83 TYR A O 1
ATOM 670 N N . VAL A 1 84 ? -6.822 1.464 3.449 1.00 88.44 84 VAL A N 1
ATOM 671 C CA . VAL A 1 84 ? -7.280 2.474 4.406 1.00 88.44 84 VAL A CA 1
ATOM 672 C C . VAL A 1 84 ? -8.790 2.446 4.462 1.00 88.44 84 VAL A C 1
ATOM 674 O O . VAL A 1 84 ? -9.447 2.674 3.451 1.00 88.44 84 VAL A O 1
ATOM 677 N N . GLU A 1 85 ? -9.329 2.273 5.657 1.00 87.44 85 GLU A N 1
ATOM 678 C CA . GLU A 1 85 ? -10.759 2.330 5.922 1.00 87.44 85 GLU A CA 1
ATOM 679 C C . GLU A 1 85 ? -11.054 3.529 6.819 1.00 87.44 85 GLU A C 1
ATOM 681 O O . GLU A 1 85 ? -10.461 3.688 7.888 1.00 87.44 85 GLU A O 1
ATOM 686 N N . LYS A 1 86 ? -11.939 4.415 6.363 1.00 88.44 86 LYS A N 1
ATOM 687 C CA . LYS A 1 86 ? -12.366 5.599 7.109 1.00 88.44 86 LYS A CA 1
ATOM 688 C C . LYS A 1 86 ? -13.848 5.509 7.410 1.00 88.44 86 LYS A C 1
ATOM 690 O O . LYS A 1 86 ? -14.653 5.326 6.502 1.00 88.44 86 LYS A O 1
ATOM 695 N N . PHE A 1 87 ? -14.196 5.720 8.671 1.00 87.12 87 PHE A N 1
ATOM 696 C CA . PHE A 1 87 ? -15.578 5.708 9.125 1.00 87.12 87 PHE A CA 1
ATOM 697 C C . PHE A 1 87 ? -15.765 6.652 10.307 1.00 87.12 87 PHE A C 1
ATOM 699 O O . PHE A 1 87 ? -14.964 6.630 11.240 1.00 87.12 87 PHE A O 1
ATOM 706 N N . ALA A 1 88 ? -16.804 7.492 10.266 1.00 82.62 88 ALA A N 1
ATOM 707 C CA . ALA A 1 88 ? -17.216 8.359 11.378 1.00 82.62 88 ALA A CA 1
ATOM 708 C C . ALA A 1 88 ? -16.075 9.168 12.050 1.00 82.62 88 ALA A C 1
ATOM 710 O O . ALA A 1 88 ? -16.106 9.451 13.244 1.00 82.62 88 ALA A O 1
ATOM 711 N N . GLY A 1 89 ? -15.047 9.556 11.284 1.00 80.12 89 GLY A N 1
ATOM 712 C CA . GLY A 1 89 ? -13.892 10.312 11.782 1.00 80.12 89 GLY A CA 1
ATOM 713 C C . GLY A 1 89 ? -12.715 9.475 12.301 1.00 80.12 89 GLY A C 1
ATOM 714 O O . GLY A 1 89 ? -11.663 10.064 12.556 1.00 80.12 89 GLY A O 1
ATOM 715 N N . SER A 1 90 ? -12.856 8.152 12.380 1.00 81.50 90 SER A N 1
ATOM 716 C CA . SER A 1 90 ? -11.786 7.184 12.646 1.00 81.50 90 SER A CA 1
ATOM 717 C C . SER A 1 90 ? -11.177 6.664 11.342 1.00 81.50 90 SER A C 1
ATOM 719 O O . SER A 1 90 ? -11.849 6.606 10.308 1.00 81.50 90 SER A O 1
ATOM 721 N N . SER A 1 91 ? -9.897 6.286 11.380 1.00 85.81 91 SER A N 1
ATOM 722 C CA . SER A 1 91 ? -9.210 5.664 10.245 1.00 85.81 91 SER A CA 1
ATOM 723 C C . SER A 1 91 ? -8.391 4.458 10.682 1.00 85.81 91 SER A C 1
ATOM 725 O O . SER A 1 91 ? -7.488 4.594 11.507 1.00 85.81 91 SER A O 1
ATOM 727 N N . ALA A 1 92 ? -8.667 3.304 10.089 1.00 85.00 92 ALA A N 1
ATOM 728 C CA . ALA A 1 92 ? -7.809 2.134 10.173 1.00 85.00 92 ALA A CA 1
ATOM 729 C C . ALA A 1 92 ? -6.916 2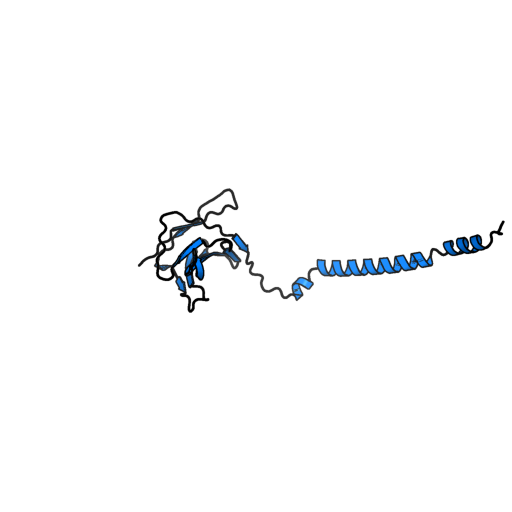.092 8.929 1.00 85.00 92 ALA A C 1
ATOM 731 O O . ALA A 1 92 ? -7.398 2.256 7.805 1.00 85.00 92 ALA A O 1
ATOM 732 N N . VAL A 1 93 ? -5.611 1.926 9.129 1.00 87.75 93 VAL A N 1
ATOM 733 C CA . VAL A 1 93 ? -4.635 1.786 8.047 1.00 87.75 93 VAL A CA 1
ATOM 734 C C . VAL A 1 93 ? -4.029 0.401 8.162 1.00 87.75 93 VAL A C 1
ATOM 736 O O . VAL A 1 93 ? -3.595 0.007 9.235 1.00 87.75 93 VAL A O 1
ATOM 739 N N . PHE A 1 94 ? -4.002 -0.329 7.062 1.00 86.44 94 PHE A N 1
ATOM 740 C CA . PHE A 1 94 ? -3.401 -1.643 6.956 1.00 86.44 94 PHE A CA 1
ATOM 741 C C . PHE A 1 94 ? -2.300 -1.561 5.904 1.00 86.44 94 PHE A C 1
ATOM 743 O O . PHE A 1 94 ? -2.542 -1.081 4.797 1.00 86.44 94 PHE A O 1
ATOM 750 N N . GLU A 1 95 ? -1.090 -1.979 6.245 1.00 87.62 95 GLU A N 1
ATOM 751 C CA . GLU A 1 95 ? 0.081 -1.877 5.373 1.00 87.62 95 GLU A CA 1
ATOM 752 C C . GLU A 1 95 ? 0.768 -3.239 5.271 1.00 87.62 95 GLU A C 1
ATOM 754 O O . GLU A 1 95 ? 0.842 -3.980 6.250 1.00 87.62 95 GLU A O 1
ATOM 759 N N . SER A 1 96 ? 1.221 -3.593 4.069 1.00 85.75 96 SER A N 1
ATOM 760 C CA . SER A 1 96 ? 1.998 -4.812 3.847 1.00 85.75 96 SER A CA 1
ATOM 761 C C . SER A 1 96 ? 3.358 -4.712 4.527 1.00 85.75 96 SER A C 1
ATOM 763 O O . SER A 1 96 ? 3.991 -3.654 4.479 1.00 85.75 96 SER A O 1
ATOM 765 N N . ASP A 1 97 ? 3.841 -5.820 5.077 1.00 79.69 97 ASP A N 1
ATOM 766 C CA . ASP A 1 97 ? 5.166 -5.863 5.684 1.00 79.69 97 ASP A CA 1
ATOM 767 C C . ASP A 1 97 ? 6.269 -5.443 4.707 1.00 79.69 97 ASP A C 1
ATOM 769 O O . ASP A 1 97 ? 6.279 -5.801 3.530 1.00 79.69 97 ASP A O 1
ATOM 773 N N . ASN A 1 98 ? 7.270 -4.741 5.235 1.00 68.94 98 ASN A N 1
ATOM 774 C CA . ASN A 1 98 ? 8.453 -4.298 4.492 1.00 68.94 98 ASN A CA 1
ATOM 775 C C . ASN A 1 98 ? 9.467 -5.443 4.251 1.00 68.94 98 ASN A C 1
ATOM 777 O O . ASN A 1 98 ? 10.620 -5.201 3.901 1.00 68.94 98 ASN A O 1
ATOM 781 N N . SER A 1 99 ? 9.076 -6.691 4.533 1.00 59.94 99 SER A N 1
ATOM 782 C CA . SER A 1 99 ? 9.966 -7.854 4.583 1.00 59.94 99 SER A CA 1
ATOM 783 C C . SER A 1 99 ? 10.084 -8.599 3.250 1.00 59.94 99 SER A C 1
ATOM 785 O O . SER A 1 99 ? 11.005 -9.400 3.095 1.00 59.94 99 SER A O 1
ATOM 787 N N . SER A 1 100 ? 9.220 -8.328 2.262 1.00 57.78 100 SER A N 1
ATOM 788 C CA . SER A 1 100 ? 9.324 -8.950 0.938 1.00 57.78 100 SER A CA 1
ATOM 789 C C . SER A 1 100 ? 8.857 -8.037 -0.196 1.00 57.78 100 SER A C 1
ATOM 791 O O . SER A 1 100 ? 7.837 -7.357 -0.115 1.00 57.78 100 SER A O 1
ATOM 793 N N . VAL A 1 101 ? 9.632 -8.029 -1.283 1.00 60.91 101 VAL A N 1
ATOM 794 C CA . VAL A 1 101 ? 9.243 -7.390 -2.543 1.00 60.91 101 VAL A CA 1
ATOM 795 C C . VAL A 1 101 ? 8.136 -8.235 -3.163 1.00 60.91 101 VAL A C 1
ATOM 797 O O . VAL A 1 101 ? 8.400 -9.359 -3.584 1.00 60.91 101 VAL A O 1
ATOM 800 N N . ILE A 1 102 ? 6.917 -7.695 -3.231 1.00 72.69 102 ILE A N 1
ATOM 801 C CA . ILE A 1 102 ? 5.727 -8.444 -3.670 1.00 72.69 102 ILE A CA 1
ATOM 802 C C . ILE A 1 102 ? 5.881 -8.893 -5.134 1.00 72.69 102 ILE A C 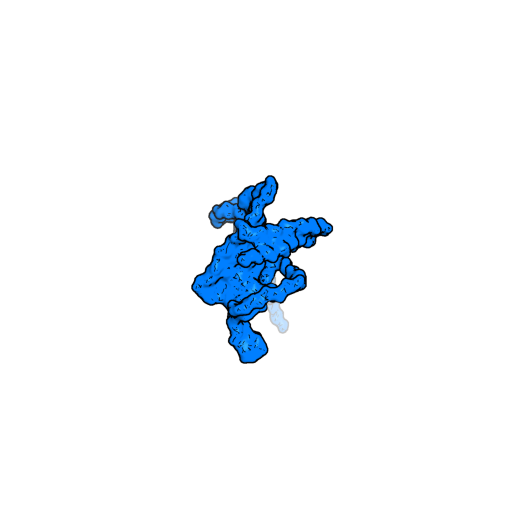1
ATOM 804 O O . ILE A 1 102 ? 5.675 -10.057 -5.459 1.00 72.69 102 ILE A O 1
ATOM 808 N N . PHE A 1 103 ? 6.306 -7.986 -6.017 1.00 83.25 103 PHE A N 1
ATOM 809 C CA . PHE A 1 103 ? 6.819 -8.317 -7.351 1.00 83.25 103 PHE A CA 1
ATOM 810 C C . PHE A 1 103 ? 7.687 -7.181 -7.904 1.00 83.25 103 PHE A C 1
ATOM 812 O O . PHE A 1 103 ? 7.620 -6.033 -7.453 1.00 83.25 103 PHE A O 1
ATOM 819 N N . SER A 1 104 ? 8.533 -7.511 -8.883 1.00 86.56 104 SER A N 1
ATOM 820 C CA . SER A 1 104 ? 9.495 -6.591 -9.499 1.00 86.56 104 SER A CA 1
ATOM 821 C C . SER A 1 104 ? 9.756 -6.929 -10.964 1.00 86.56 104 SER A C 1
ATOM 823 O O . SER A 1 104 ? 9.770 -8.104 -11.341 1.00 86.56 104 SER A O 1
ATOM 825 N N . ALA A 1 105 ? 10.040 -5.914 -11.782 1.00 87.62 105 ALA A N 1
ATOM 826 C CA . ALA A 1 105 ? 10.477 -6.107 -13.163 1.00 87.62 105 ALA A CA 1
ATOM 827 C C . ALA A 1 105 ? 11.482 -5.030 -13.615 1.00 87.62 105 ALA A C 1
ATOM 829 O O . ALA A 1 105 ? 11.565 -3.963 -13.001 1.00 87.62 105 ALA A O 1
ATOM 830 N N . PRO A 1 106 ? 12.268 -5.296 -14.677 1.00 89.38 106 PRO A N 1
ATOM 831 C CA . PRO A 1 106 ? 13.149 -4.293 -15.273 1.00 89.38 106 PRO A CA 1
ATOM 832 C C . PRO A 1 106 ? 12.395 -3.028 -15.685 1.00 89.38 106 PRO A C 1
ATOM 834 O O . PRO A 1 106 ? 11.235 -3.098 -16.093 1.00 89.38 106 PRO A O 1
ATOM 837 N N . LEU A 1 107 ? 13.067 -1.873 -15.610 1.00 86.12 107 LEU A N 1
ATOM 838 C CA . LEU A 1 107 ? 12.422 -0.557 -15.715 1.00 86.12 107 LEU A CA 1
ATOM 839 C C . LEU A 1 107 ? 11.544 -0.375 -16.970 1.00 86.12 107 LEU A C 1
ATOM 841 O O . LEU A 1 107 ? 10.511 0.285 -16.919 1.00 86.12 107 LEU A O 1
ATOM 845 N N . THR A 1 108 ? 11.950 -0.965 -18.093 1.00 84.12 108 THR A N 1
ATOM 846 C CA . THR A 1 108 ? 11.285 -0.848 -19.401 1.00 84.12 108 THR A CA 1
ATOM 847 C C . THR A 1 108 ? 10.380 -2.032 -19.743 1.00 84.12 108 THR A C 1
ATOM 849 O O . THR A 1 108 ? 9.827 -2.088 -20.841 1.00 84.12 108 THR A O 1
ATOM 852 N N . GLN A 1 109 ? 10.226 -2.993 -18.831 1.00 84.69 109 GLN A N 1
ATOM 853 C CA . GLN A 1 109 ? 9.468 -4.216 -19.066 1.00 84.69 109 GLN A CA 1
ATOM 854 C C . GLN A 1 109 ? 8.143 -4.221 -18.307 1.00 84.69 109 GLN A C 1
ATOM 856 O O . GLN A 1 109 ? 7.998 -3.628 -17.236 1.00 84.69 109 GLN A O 1
ATOM 861 N N . LYS A 1 110 ? 7.173 -4.945 -18.873 1.00 84.50 110 LYS A N 1
ATOM 862 C CA . LYS A 1 110 ? 5.906 -5.258 -18.210 1.00 84.50 110 LYS A CA 1
ATOM 863 C C . LYS A 1 110 ? 6.045 -6.540 -17.393 1.00 84.50 110 LYS A C 1
ATOM 865 O O . LYS A 1 110 ? 6.676 -7.494 -17.841 1.00 84.50 110 LYS A O 1
ATOM 870 N N . TYR A 1 111 ? 5.405 -6.567 -16.232 1.00 83.56 111 TYR A N 1
ATOM 871 C CA . TYR A 1 111 ? 5.237 -7.778 -15.437 1.00 83.56 111 TYR A CA 1
ATOM 872 C C . TYR A 1 111 ? 3.895 -8.424 -15.784 1.00 83.56 111 TYR A C 1
ATOM 874 O O . TYR A 1 111 ? 2.883 -7.726 -15.868 1.00 83.56 111 TYR A O 1
ATOM 882 N N . VAL A 1 112 ? 3.891 -9.737 -16.010 1.00 84.00 112 VAL A N 1
ATOM 883 C CA . VAL A 1 112 ? 2.680 -10.525 -16.269 1.00 84.00 112 VAL A CA 1
ATOM 884 C C . VAL A 1 112 ? 2.712 -11.725 -15.331 1.00 84.00 112 VAL A C 1
ATOM 886 O O . VAL A 1 112 ? 3.680 -12.480 -15.344 1.00 84.00 112 VAL A O 1
ATOM 889 N N . CYS A 1 113 ? 1.672 -11.867 -14.514 1.00 81.62 113 CYS A N 1
ATOM 890 C CA . CYS A 1 113 ? 1.471 -12.980 -13.593 1.00 81.62 113 CYS A CA 1
ATOM 891 C C . CYS A 1 113 ? 0.038 -13.473 -13.776 1.00 81.62 113 CYS A C 1
ATOM 893 O O . CYS A 1 113 ? -0.894 -12.675 -13.675 1.00 81.62 113 CYS A O 1
ATOM 895 N N . GLU A 1 114 ? -0.118 -14.754 -14.099 1.00 81.12 114 GLU A N 1
ATOM 896 C CA . GLU A 1 114 ? -1.430 -15.408 -14.208 1.00 81.12 114 GLU A CA 1
ATOM 897 C C . GLU A 1 114 ? -1.870 -16.009 -12.866 1.00 81.12 114 GLU A C 1
ATOM 899 O O . GLU A 1 114 ? -3.060 -16.213 -12.632 1.00 81.12 114 GLU A O 1
ATOM 904 N N . ASP A 1 115 ? -0.911 -16.227 -11.963 1.00 81.06 115 ASP A N 1
ATOM 905 C CA . ASP A 1 115 ? -1.150 -16.774 -10.636 1.00 81.06 115 ASP A CA 1
ATOM 906 C C . ASP A 1 115 ? -1.640 -15.711 -9.647 1.00 81.06 115 ASP A C 1
ATOM 908 O O . ASP A 1 115 ? -1.361 -14.511 -9.768 1.00 81.06 115 ASP A O 1
ATOM 912 N N . ARG A 1 116 ? -2.357 -16.180 -8.621 1.00 76.88 116 ARG A N 1
ATOM 913 C CA . ARG A 1 116 ? -2.830 -15.350 -7.509 1.00 76.88 116 ARG A CA 1
ATOM 914 C C . ARG A 1 116 ? -1.660 -14.946 -6.613 1.00 76.88 116 ARG A C 1
ATOM 916 O O . ARG A 1 116 ? -0.871 -15.790 -6.195 1.00 76.88 116 ARG A O 1
ATOM 923 N N . ILE A 1 117 ? -1.592 -13.659 -6.279 1.00 78.69 117 ILE A N 1
ATOM 924 C CA . ILE A 1 117 ? -0.588 -13.104 -5.368 1.00 78.69 117 ILE A CA 1
ATOM 925 C C . ILE A 1 117 ? -1.261 -12.814 -4.029 1.00 78.69 117 ILE A C 1
ATOM 927 O O . ILE A 1 117 ? -2.160 -11.978 -3.955 1.00 78.69 117 ILE A O 1
ATOM 931 N N . ASN A 1 118 ? -0.793 -13.475 -2.972 1.00 79.62 118 ASN A N 1
ATOM 932 C CA . ASN A 1 118 ? -1.296 -13.274 -1.616 1.00 79.62 118 ASN A CA 1
ATOM 933 C C . ASN A 1 118 ? -0.404 -12.271 -0.879 1.00 79.62 118 ASN A C 1
ATOM 935 O O . ASN A 1 118 ? 0.810 -12.457 -0.806 1.00 79.62 118 ASN A O 1
ATOM 939 N N . VAL A 1 119 ? -1.005 -11.214 -0.329 1.00 79.75 119 VAL A N 1
ATOM 940 C CA . VAL A 1 119 ? -0.300 -10.169 0.425 1.00 79.75 119 VAL A CA 1
ATOM 941 C C . VAL A 1 119 ? -0.979 -9.988 1.774 1.00 79.75 119 VAL A C 1
ATOM 943 O O . VAL A 1 119 ? -2.140 -9.587 1.836 1.00 79.75 119 VAL A O 1
ATOM 946 N N . THR A 1 120 ? -0.245 -10.248 2.853 1.00 81.44 120 THR A N 1
ATOM 947 C CA . THR A 1 120 ? -0.724 -10.013 4.219 1.00 81.44 120 THR A CA 1
ATOM 948 C C . THR A 1 120 ? -0.567 -8.537 4.577 1.00 81.44 120 THR A C 1
ATOM 950 O O . THR A 1 120 ? 0.485 -7.941 4.338 1.00 81.44 120 THR A O 1
ATOM 953 N N . LEU A 1 121 ? -1.620 -7.936 5.137 1.00 83.12 121 LEU A N 1
ATOM 954 C CA . LEU A 1 121 ? -1.628 -6.540 5.576 1.00 83.12 121 LEU A CA 1
ATOM 955 C C . LEU A 1 121 ? -1.743 -6.469 7.099 1.00 83.12 121 LEU A C 1
ATOM 957 O O . LEU A 1 121 ? -2.637 -7.073 7.691 1.00 83.12 121 LEU A O 1
ATOM 961 N N . HIS A 1 122 ? -0.879 -5.676 7.723 1.00 83.25 122 HIS A N 1
ATOM 962 C CA . HIS A 1 122 ? -0.848 -5.481 9.167 1.00 83.25 122 HIS A CA 1
ATOM 963 C C . HIS A 1 122 ? -1.501 -4.161 9.558 1.00 83.25 122 HIS A C 1
ATOM 965 O O . HIS A 1 122 ? -1.306 -3.135 8.906 1.00 83.25 122 HIS A O 1
ATOM 971 N N . ILE A 1 123 ? -2.293 -4.192 10.631 1.00 78.75 123 ILE A N 1
ATOM 972 C CA . ILE A 1 123 ? -3.051 -3.032 11.095 1.00 78.75 123 ILE A CA 1
ATOM 973 C C . ILE A 1 123 ? -2.175 -2.059 11.890 1.00 78.75 123 ILE A C 1
ATOM 975 O O . ILE A 1 123 ? -1.532 -2.409 12.877 1.00 78.75 123 ILE A O 1
ATOM 979 N N . TYR A 1 124 ? -2.254 -0.795 11.500 1.00 68.25 124 TYR A N 1
ATOM 980 C CA . TYR A 1 124 ? -1.811 0.361 12.256 1.00 68.25 124 TYR A CA 1
ATOM 981 C C . TYR A 1 124 ? -3.049 1.205 12.570 1.00 68.25 124 TYR A C 1
ATOM 983 O O . TYR A 1 124 ? -3.633 1.866 11.704 1.00 68.25 124 TYR A O 1
ATOM 991 N N . LEU A 1 125 ? -3.490 1.165 13.827 1.00 62.53 125 LEU A N 1
ATOM 992 C CA . LEU A 1 125 ? -4.599 1.997 14.283 1.00 62.53 125 LEU A CA 1
ATOM 993 C C . LEU A 1 125 ? -4.119 3.444 14.407 1.00 62.53 125 LEU A C 1
ATOM 995 O O . LEU A 1 125 ? -3.365 3.789 15.314 1.00 62.53 125 LEU A O 1
ATOM 999 N N . CYS A 1 126 ? -4.577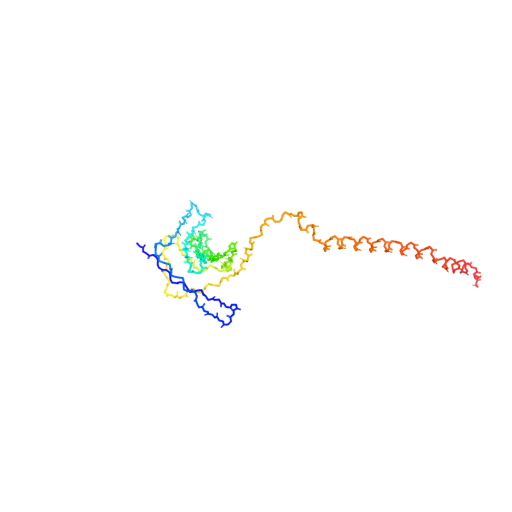 4.297 13.492 1.00 51.69 126 CYS A N 1
ATOM 1000 C CA . CYS A 1 126 ? -4.427 5.738 13.617 1.00 51.69 126 CYS A CA 1
ATOM 1001 C C . CYS A 1 126 ? -5.718 6.291 14.222 1.00 51.69 126 CYS A C 1
ATOM 1003 O O . CYS A 1 126 ? -6.630 6.735 13.519 1.00 51.69 126 CYS A O 1
ATOM 1005 N N . GLU A 1 127 ? -5.825 6.213 15.547 1.00 50.88 127 GLU A N 1
ATOM 1006 C CA . GLU A 1 127 ? -6.888 6.913 16.251 1.00 50.88 127 GLU A CA 1
ATOM 1007 C C . GLU A 1 127 ? -6.640 8.415 16.090 1.00 50.88 127 GLU A C 1
ATOM 1009 O O . GLU A 1 127 ? -5.521 8.902 16.291 1.00 50.88 127 GLU A O 1
ATOM 1014 N N . ARG A 1 128 ? -7.676 9.162 15.690 1.00 45.38 128 ARG A N 1
ATOM 1015 C CA . ARG A 1 128 ? -7.630 10.622 15.607 1.00 45.38 128 ARG A CA 1
ATOM 1016 C C . ARG A 1 128 ? -7.539 11.157 17.032 1.00 45.38 128 ARG A C 1
ATOM 1018 O O . ARG A 1 128 ? -8.514 11.652 17.589 1.00 45.38 128 ARG A O 1
ATOM 1025 N N . THR A 1 129 ? -6.359 11.067 17.633 1.00 43.12 129 THR A N 1
ATOM 1026 C CA . THR A 1 129 ? -6.024 11.827 18.823 1.00 43.12 129 THR A CA 1
ATOM 1027 C C . THR A 1 129 ? -6.132 13.286 18.399 1.00 43.12 129 THR A C 1
ATOM 1029 O O . THR A 1 129 ? -5.251 13.868 17.767 1.00 43.12 129 THR A O 1
ATOM 1032 N N . ARG A 1 130 ? -7.286 13.900 18.684 1.00 42.66 130 ARG A N 1
ATOM 1033 C CA . ARG A 1 130 ? -7.374 15.343 18.898 1.00 42.66 130 ARG A CA 1
ATOM 1034 C C . ARG A 1 130 ? -6.130 15.672 19.711 1.00 42.66 130 ARG A C 1
ATOM 1036 O O . ARG A 1 130 ? -6.031 15.118 20.800 1.00 42.66 130 ARG A O 1
ATOM 1043 N N . LYS A 1 131 ? -5.166 16.416 19.144 1.00 41.91 131 LYS A N 1
ATOM 1044 C CA . LYS A 1 131 ? -3.872 16.728 19.773 1.00 41.91 131 LYS A CA 1
ATOM 1045 C C . LYS A 1 131 ? -4.121 17.095 21.236 1.00 41.91 131 LYS A C 1
ATOM 1047 O O . LYS A 1 131 ? -4.462 18.239 21.522 1.00 41.91 131 LYS A O 1
ATOM 1052 N N . ARG A 1 132 ? -4.002 16.131 22.148 1.00 42.91 132 ARG A N 1
ATOM 1053 C CA . ARG A 1 132 ? -3.988 16.411 23.571 1.00 42.91 132 ARG A CA 1
ATOM 1054 C C . ARG A 1 132 ? -2.594 16.939 23.796 1.00 42.91 132 ARG A C 1
ATOM 1056 O O . ARG A 1 132 ? -1.611 16.226 23.600 1.00 42.91 132 ARG A O 1
ATOM 1063 N N . THR A 1 133 ? -2.506 18.234 24.047 1.00 48.66 133 THR A N 1
ATOM 1064 C CA . THR A 1 133 ? -1.258 18.872 24.436 1.00 48.66 133 THR A CA 1
ATOM 1065 C C . THR A 1 133 ? -0.660 18.080 25.596 1.00 48.66 133 THR A C 1
ATOM 1067 O O . THR A 1 133 ? -1.381 17.574 26.452 1.00 48.66 133 THR A O 1
ATOM 1070 N N . LEU A 1 134 ? 0.667 17.963 25.627 1.00 50.41 134 LEU A N 1
ATOM 1071 C CA . LEU A 1 134 ? 1.431 17.237 26.652 1.00 50.41 134 LEU A CA 1
ATOM 1072 C C . LEU A 1 134 ? 1.037 17.651 28.096 1.00 50.41 134 LEU A C 1
ATOM 1074 O O . LEU A 1 134 ? 1.184 16.876 29.037 1.00 50.41 134 LEU A O 1
ATOM 1078 N N . SER A 1 135 ? 0.431 18.834 28.246 1.00 53.88 135 SER A N 1
ATOM 1079 C CA . SER A 1 135 ? -0.201 19.344 29.465 1.00 53.88 135 SER A CA 1
ATOM 1080 C C . SER A 1 135 ? -1.409 18.535 29.973 1.00 53.88 135 SER A C 1
ATOM 1082 O O . SER A 1 135 ? -1.570 18.426 31.183 1.00 53.88 135 SER A O 1
ATOM 1084 N N . GLU A 1 136 ? -2.241 17.939 29.109 1.00 50.56 136 GLU A N 1
ATOM 1085 C CA . GLU A 1 136 ? -3.383 17.105 29.541 1.00 50.56 136 GLU A CA 1
ATOM 1086 C C . GLU A 1 136 ? -2.930 15.721 30.034 1.00 50.56 136 GLU A C 1
ATOM 1088 O O . GLU A 1 136 ? -3.549 15.155 30.932 1.00 50.56 136 GLU A O 1
ATOM 1093 N N . SER A 1 137 ? -1.810 15.189 29.522 1.00 48.81 137 SER A N 1
ATOM 1094 C CA . SER A 1 137 ? -1.231 13.929 30.022 1.00 48.81 137 SER A CA 1
ATOM 1095 C C . SER A 1 137 ? -0.597 14.085 31.411 1.00 48.81 137 SER A C 1
ATOM 1097 O O . SER A 1 137 ? -0.530 13.119 32.170 1.00 48.81 137 SER A O 1
ATOM 1099 N N . LEU A 1 138 ? -0.161 15.298 31.766 1.00 51.28 138 LEU A N 1
ATOM 1100 C CA . LEU A 1 138 ? 0.319 15.638 33.110 1.00 51.28 138 LEU A CA 1
ATOM 1101 C C . LEU A 1 138 ? -0.820 15.842 34.120 1.00 51.28 138 LEU A C 1
ATOM 1103 O O . LEU A 1 138 ? -0.568 15.881 35.321 1.00 51.28 138 LEU A O 1
ATOM 1107 N N . GLN A 1 139 ? -2.069 15.924 33.657 1.00 52.25 139 GLN A N 1
ATOM 1108 C CA . GLN A 1 139 ? -3.250 16.080 34.507 1.00 52.25 139 GLN A CA 1
ATOM 1109 C C . GLN A 1 139 ? -3.877 14.738 34.918 1.00 52.25 139 GLN A C 1
ATOM 1111 O O . GLN A 1 139 ? -4.923 14.704 35.572 1.00 52.25 139 GLN A O 1
ATOM 1116 N N . HIS A 1 140 ? -3.247 13.616 34.558 1.00 51.25 140 HIS A N 1
ATOM 1117 C CA . HIS A 1 140 ? -3.690 12.306 35.007 1.00 51.25 140 HIS A CA 1
ATOM 1118 C C . HIS A 1 140 ? -3.368 12.153 36.500 1.00 51.25 140 HIS A C 1
ATOM 1120 O O . HIS A 1 140 ? -2.210 12.181 36.909 1.00 51.25 140 HIS A O 1
ATOM 1126 N N . ARG A 1 141 ? -4.397 11.964 37.339 1.00 56.62 141 ARG A N 1
ATOM 1127 C CA . ARG A 1 141 ? -4.249 11.810 38.803 1.00 56.62 141 ARG A CA 1
ATOM 1128 C C . ARG A 1 141 ? -3.215 10.743 39.197 1.00 56.62 141 ARG A C 1
ATOM 1130 O O . ARG A 1 141 ? -2.633 10.833 40.271 1.00 56.62 141 ARG A O 1
ATOM 1137 N N . SER A 1 142 ? -2.962 9.766 38.324 1.00 58.78 142 SER A N 1
ATOM 1138 C CA . SER A 1 142 ? -1.998 8.685 38.540 1.00 58.78 142 SER A CA 1
ATOM 1139 C C . SER A 1 142 ? -0.532 9.139 38.543 1.00 58.78 142 SER A C 1
ATOM 1141 O O . SER A 1 142 ? 0.241 8.619 39.342 1.00 58.78 142 SER A O 1
ATOM 1143 N N . THR A 1 143 ? -0.127 10.114 37.720 1.00 64.06 143 THR A N 1
ATOM 1144 C CA . THR A 1 143 ? 1.272 10.593 37.696 1.00 64.06 143 THR A CA 1
ATOM 1145 C C . THR A 1 143 ? 1.577 11.495 38.888 1.00 64.06 143 THR A C 1
ATOM 1147 O O . THR A 1 143 ? 2.638 11.367 39.498 1.00 64.06 143 THR A O 1
ATOM 1150 N N . VAL A 1 144 ? 0.614 12.329 39.295 1.00 68.62 144 VAL A N 1
ATOM 1151 C CA . VAL A 1 144 ? 0.697 13.124 40.534 1.00 68.62 144 VAL A CA 1
ATOM 1152 C C . VAL A 1 144 ? 0.785 12.207 41.757 1.00 68.62 144 VAL A C 1
ATOM 1154 O O . VAL A 1 144 ? 1.619 12.428 42.633 1.00 68.62 144 VAL A O 1
ATOM 1157 N N . PHE A 1 145 ? -0.017 11.138 41.794 1.00 72.12 145 PHE A N 1
ATOM 1158 C CA . PHE A 1 145 ? 0.008 10.176 42.894 1.00 72.12 145 PHE A CA 1
ATOM 1159 C C . PHE A 1 145 ? 1.355 9.444 42.993 1.00 72.12 145 PHE A C 1
ATOM 1161 O O . PHE A 1 145 ? 1.918 9.364 44.082 1.00 72.12 145 PHE A O 1
ATOM 1168 N N . CYS A 1 146 ? 1.932 8.998 41.869 1.00 77.06 146 CYS A N 1
ATOM 1169 C CA . CYS A 1 146 ? 3.278 8.411 41.863 1.00 77.06 146 CYS A CA 1
ATOM 1170 C C . CYS A 1 146 ? 4.345 9.380 42.389 1.00 77.06 146 CYS A C 1
ATOM 1172 O O . CYS A 1 146 ? 5.186 8.975 43.190 1.00 77.06 146 CYS A O 1
ATOM 1174 N N . GLY A 1 147 ? 4.298 10.656 41.991 1.00 75.94 147 GLY A N 1
ATOM 1175 C CA . GLY A 1 147 ? 5.239 11.666 42.482 1.00 75.94 147 GLY A CA 1
ATOM 1176 C C . GLY A 1 147 ? 5.163 11.864 44.000 1.00 75.94 147 GLY A C 1
ATOM 1177 O O . GLY A 1 147 ? 6.190 11.874 44.677 1.00 75.94 147 GLY A O 1
ATOM 1178 N N . VAL A 1 148 ? 3.948 11.951 44.553 1.00 87.69 148 VAL A N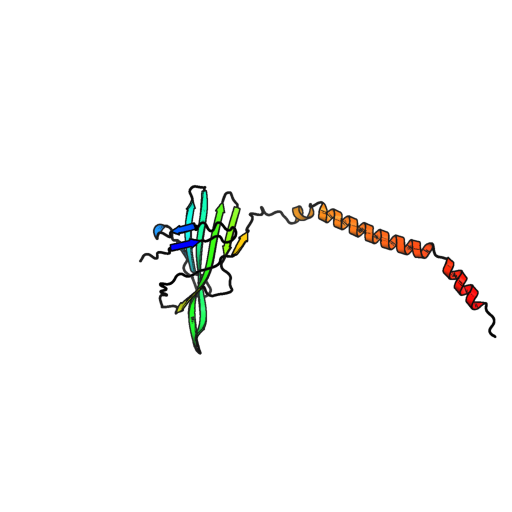 1
ATOM 1179 C CA . VAL A 1 148 ? 3.730 12.109 46.001 1.00 87.69 148 VAL A CA 1
ATOM 1180 C C . VAL A 1 148 ? 4.174 10.865 46.776 1.00 87.69 148 VAL A C 1
ATOM 1182 O O . VAL A 1 148 ? 4.848 10.993 47.798 1.00 87.69 148 VAL A O 1
ATOM 1185 N N . VAL A 1 149 ? 3.860 9.664 46.281 1.00 87.75 149 VAL A N 1
ATOM 1186 C CA . VAL A 1 149 ? 4.265 8.403 46.927 1.00 87.75 149 VAL A CA 1
ATOM 1187 C C . VAL A 1 149 ? 5.789 8.283 46.994 1.00 87.75 149 VAL A C 1
ATOM 1189 O O . VAL A 1 149 ? 6.322 7.963 48.056 1.00 87.75 149 VAL A O 1
ATOM 1192 N N . LEU A 1 150 ? 6.498 8.610 45.907 1.00 87.25 150 LEU A N 1
ATOM 1193 C CA . LEU A 1 150 ? 7.966 8.578 45.871 1.00 87.25 150 LEU A CA 1
ATOM 1194 C C . LEU A 1 150 ? 8.607 9.619 46.804 1.00 87.25 150 LEU A C 1
ATOM 1196 O O . LEU A 1 150 ? 9.648 9.359 47.418 1.00 87.25 150 LEU A O 1
ATOM 1200 N N . ALA A 1 151 ? 7.989 10.793 46.949 1.00 88.88 151 ALA A N 1
ATOM 1201 C CA . ALA A 1 151 ? 8.464 11.817 47.874 1.00 88.88 151 ALA A CA 1
ATOM 1202 C C . ALA A 1 151 ? 8.312 11.367 49.337 1.00 88.88 151 ALA A C 1
ATOM 1204 O O . ALA A 1 151 ? 9.264 11.454 50.116 1.00 88.88 151 ALA A O 1
ATOM 1205 N N . ILE A 1 152 ? 7.147 10.819 49.701 1.00 92.56 152 ILE A N 1
ATOM 1206 C CA . ILE A 1 152 ? 6.881 10.339 51.064 1.00 92.56 152 ILE A CA 1
ATOM 1207 C C . ILE A 1 152 ? 7.785 9.152 51.411 1.00 92.56 152 ILE A C 1
ATOM 1209 O O . ILE A 1 152 ? 8.352 9.133 52.504 1.00 92.56 152 ILE A O 1
ATOM 1213 N N . SER A 1 153 ? 7.987 8.196 50.494 1.00 88.31 153 SER A N 1
ATOM 1214 C CA . SER A 1 153 ? 8.878 7.056 50.748 1.00 88.31 153 SER A CA 1
ATOM 1215 C C . SER A 1 153 ? 10.316 7.504 51.004 1.00 88.31 153 SER A C 1
ATOM 1217 O O . SER A 1 153 ? 10.972 6.979 51.902 1.00 88.31 153 SER A O 1
ATOM 1219 N N . SER A 1 154 ? 10.792 8.513 50.269 1.00 90.25 154 SER A N 1
ATOM 1220 C CA . SER A 1 154 ? 12.142 9.062 50.437 1.00 90.25 154 SER A CA 1
ATOM 1221 C C . SER A 1 154 ? 12.314 9.736 51.801 1.00 90.25 154 SER A C 1
ATOM 1223 O O . SER A 1 154 ? 13.282 9.466 52.513 1.00 90.25 154 SER A O 1
ATOM 1225 N N . ILE A 1 155 ? 11.341 10.557 52.210 1.00 90.88 155 ILE A N 1
ATOM 1226 C CA . ILE A 1 155 ? 11.357 11.234 53.515 1.00 90.88 155 ILE A CA 1
ATOM 1227 C C . ILE A 1 155 ? 11.279 10.211 54.655 1.00 90.88 155 ILE A C 1
ATOM 1229 O O . ILE A 1 155 ? 12.063 10.293 55.602 1.00 90.88 155 ILE A O 1
ATOM 1233 N N . ALA A 1 156 ? 10.395 9.214 54.553 1.00 88.50 156 ALA A N 1
ATOM 1234 C CA . ALA A 1 156 ? 10.265 8.158 55.555 1.00 88.50 156 ALA A CA 1
ATOM 1235 C C . ALA A 1 156 ? 11.573 7.374 55.732 1.00 88.50 156 ALA A C 1
ATOM 1237 O O . ALA A 1 156 ? 11.969 7.076 56.859 1.00 88.50 156 ALA A O 1
ATOM 1238 N N . HIS A 1 157 ? 12.285 7.099 54.636 1.00 87.50 157 HIS A N 1
ATOM 1239 C CA . HIS A 1 157 ? 13.568 6.404 54.690 1.00 87.50 157 HIS A CA 1
ATOM 1240 C C . HIS A 1 157 ? 14.652 7.238 55.389 1.00 87.50 157 HIS A C 1
ATOM 1242 O O . HIS A 1 157 ? 15.405 6.713 56.212 1.00 87.50 157 HIS A O 1
ATOM 1248 N N . ILE A 1 158 ? 14.714 8.544 55.107 1.00 88.94 158 ILE A N 1
ATOM 1249 C CA . ILE A 1 158 ? 15.677 9.463 55.732 1.00 88.94 158 ILE A CA 1
ATOM 1250 C C . ILE A 1 158 ? 15.392 9.600 57.230 1.00 88.94 158 ILE A C 1
ATOM 1252 O O . ILE A 1 158 ? 16.298 9.430 58.049 1.00 88.94 158 ILE A O 1
ATOM 1256 N N . VAL A 1 159 ? 14.136 9.859 57.602 1.00 88.88 159 VAL A N 1
ATOM 1257 C CA . VAL A 1 159 ? 13.728 10.019 59.005 1.00 88.88 159 VAL A CA 1
ATOM 1258 C C . VAL A 1 159 ? 13.910 8.713 59.774 1.00 88.88 159 VAL A C 1
ATOM 1260 O O . VAL A 1 159 ? 14.478 8.727 60.863 1.00 88.88 159 VAL A O 1
ATOM 1263 N N . GLY A 1 160 ? 13.520 7.573 59.198 1.00 86.31 160 GLY A N 1
ATOM 1264 C CA . GLY A 1 160 ? 13.734 6.260 59.803 1.00 86.31 160 GLY A CA 1
ATOM 1265 C C . GLY A 1 160 ? 15.216 5.960 60.032 1.00 86.31 160 GLY A C 1
ATOM 1266 O O . GLY A 1 160 ? 15.599 5.481 61.099 1.00 86.31 160 GLY A O 1
ATOM 1267 N N . HIS A 1 161 ? 16.078 6.305 59.074 1.00 80.50 161 HIS A N 1
ATOM 1268 C CA . HIS A 1 161 ? 17.521 6.139 59.221 1.00 80.50 161 HIS A CA 1
ATOM 1269 C C . HIS A 1 161 ? 18.116 7.075 60.290 1.00 80.50 161 HIS A C 1
ATOM 1271 O O . HIS A 1 161 ? 18.980 6.652 61.062 1.00 80.50 161 HIS A O 1
ATOM 1277 N N . MET A 1 162 ? 17.630 8.316 60.394 1.00 78.12 162 MET A N 1
ATOM 1278 C CA . MET A 1 162 ? 18.042 9.255 61.445 1.00 78.12 162 MET A CA 1
ATOM 1279 C C . MET A 1 162 ? 17.579 8.804 62.836 1.00 78.12 162 MET A C 1
ATOM 1281 O O . MET A 1 162 ? 18.393 8.752 63.755 1.00 78.12 162 MET A O 1
ATOM 1285 N N . LEU A 1 163 ? 16.316 8.394 62.990 1.00 77.88 163 LEU A N 1
ATOM 1286 C CA . LEU A 1 163 ? 15.780 7.882 64.255 1.00 77.88 163 LEU A CA 1
ATOM 1287 C C . LEU A 1 163 ? 16.483 6.597 64.692 1.00 77.88 163 LEU A C 1
ATOM 1289 O O . LEU A 1 163 ? 16.832 6.467 65.862 1.00 77.88 163 LEU A O 1
ATOM 1293 N N . ARG A 1 164 ? 16.777 5.679 63.763 1.00 72.44 164 ARG A N 1
ATOM 1294 C CA . ARG A 1 164 ? 17.555 4.467 64.061 1.00 72.44 164 ARG A CA 1
ATOM 1295 C C . ARG A 1 164 ? 18.947 4.798 64.599 1.00 72.44 164 ARG A C 1
ATOM 1297 O O . ARG A 1 164 ? 19.415 4.122 65.509 1.00 72.44 164 ARG A O 1
ATOM 1304 N N . ARG A 1 165 ? 19.601 5.836 64.066 1.00 64.62 165 ARG A N 1
ATOM 1305 C CA . ARG A 1 165 ? 20.893 6.311 64.588 1.00 64.62 165 ARG A CA 1
ATOM 1306 C C . ARG A 1 165 ? 20.761 7.017 65.935 1.00 64.62 165 ARG A C 1
ATOM 1308 O O . ARG A 1 165 ? 21.684 6.935 66.736 1.00 64.62 165 ARG A O 1
ATOM 1315 N N . HIS A 1 166 ? 19.638 7.680 66.191 1.00 64.38 166 HIS A N 1
ATOM 1316 C CA . HIS A 1 166 ? 19.449 8.457 67.412 1.00 64.38 166 HIS A CA 1
ATOM 1317 C C . HIS A 1 166 ? 18.969 7.617 68.612 1.00 64.38 166 HIS A C 1
ATOM 1319 O O . HIS A 1 166 ? 19.368 7.900 69.739 1.00 64.38 166 HIS A O 1
ATOM 1325 N N . PHE A 1 167 ? 18.154 6.579 68.381 1.00 58.69 167 PHE A N 1
ATOM 1326 C CA . PHE A 1 167 ? 17.564 5.717 69.421 1.00 58.69 167 PHE A CA 1
ATOM 1327 C C . PHE A 1 167 ? 18.334 4.417 69.700 1.00 58.69 167 PHE A C 1
ATOM 1329 O O . PHE A 1 167 ? 17.964 3.681 70.611 1.00 58.69 167 PHE A O 1
ATOM 1336 N N . MET A 1 168 ? 19.431 4.135 68.988 1.00 57.41 168 MET A N 1
ATOM 1337 C CA . MET A 1 168 ? 20.401 3.102 69.386 1.00 57.41 168 MET A CA 1
ATOM 1338 C C . MET A 1 168 ? 21.678 3.726 69.984 1.00 57.41 168 MET A C 1
ATOM 1340 O O . MET A 1 168 ? 22.717 3.739 69.323 1.00 57.41 168 MET A O 1
ATOM 1344 N N . PRO A 1 169 ? 21.668 4.195 71.248 1.00 52.44 169 PRO A N 1
ATOM 1345 C CA . PRO A 1 169 ? 22.896 4.504 71.979 1.00 52.44 169 PRO A CA 1
ATOM 1346 C C . PRO A 1 169 ? 23.544 3.245 72.595 1.00 52.44 169 PRO A C 1
ATOM 1348 O O . PRO A 1 169 ? 24.698 3.295 73.009 1.00 52.44 169 PRO A O 1
ATOM 1351 N N . HIS A 1 170 ? 22.859 2.093 72.605 1.00 50.59 170 HIS A N 1
ATOM 1352 C CA . HIS A 1 170 ? 23.265 0.909 73.382 1.00 50.59 170 HIS A CA 1
ATOM 1353 C C . HIS A 1 170 ? 24.470 0.123 72.826 1.00 50.59 170 HIS A C 1
ATOM 1355 O O . HIS A 1 170 ? 24.904 -0.856 73.421 1.00 50.59 170 HIS A O 1
ATOM 1361 N N . ARG A 1 171 ? 25.061 0.541 71.697 1.00 51.66 171 ARG A N 1
ATOM 1362 C CA . ARG A 1 171 ? 26.363 -0.004 71.272 1.00 51.66 171 ARG A CA 1
ATOM 1363 C C . ARG A 1 171 ? 27.562 0.752 71.831 1.00 51.66 171 ARG A C 1
ATOM 1365 O O . ARG A 1 171 ? 28.655 0.216 71.728 1.00 51.66 171 ARG A O 1
ATOM 1372 N N . LYS A 1 172 ? 27.406 1.941 72.428 1.00 52.50 172 LYS A N 1
ATOM 1373 C CA . LYS A 1 172 ? 28.558 2.642 73.024 1.00 52.50 172 LYS A CA 1
ATOM 1374 C C . LYS A 1 172 ? 29.042 1.969 74.315 1.00 52.50 172 LYS A C 1
ATOM 1376 O O . LYS A 1 172 ? 30.245 1.830 74.491 1.00 52.50 172 LYS A O 1
ATOM 1381 N N . GLU A 1 173 ? 28.132 1.432 75.130 1.00 54.97 173 GLU A N 1
ATOM 1382 C CA . GLU A 1 173 ? 28.488 0.710 76.368 1.00 54.97 173 GLU A CA 1
ATOM 1383 C C . GLU A 1 173 ? 29.206 -0.627 76.116 1.00 54.97 173 GLU A C 1
ATOM 1385 O O . GLU A 1 173 ? 29.967 -1.091 76.960 1.00 54.97 173 GLU A O 1
ATOM 1390 N N . LEU A 1 174 ? 29.002 -1.256 74.953 1.00 53.75 174 LEU A N 1
ATOM 1391 C CA . LEU A 1 174 ? 29.605 -2.558 74.641 1.00 53.75 174 LEU A CA 1
ATOM 1392 C C . LEU A 1 174 ? 31.068 -2.445 74.175 1.00 53.75 174 LEU A C 1
ATOM 1394 O O . LEU A 1 174 ? 31.817 -3.406 74.319 1.00 53.75 174 LEU A O 1
ATOM 1398 N N . TYR A 1 175 ? 31.483 -1.279 73.663 1.00 52.44 175 TYR A N 1
ATOM 1399 C CA . TYR A 1 175 ? 32.886 -1.000 73.325 1.00 52.44 175 TYR A CA 1
ATOM 1400 C C . TYR A 1 175 ? 33.682 -0.494 74.539 1.00 52.44 175 TYR A C 1
ATOM 1402 O O . TYR A 1 175 ? 34.792 -0.968 74.749 1.00 52.44 175 TYR A O 1
ATOM 1410 N N . GLU A 1 176 ? 33.106 0.360 75.401 1.00 57.78 176 GLU A N 1
ATOM 1411 C CA . GLU A 1 176 ? 33.780 0.784 76.649 1.00 57.78 176 GLU A CA 1
ATOM 1412 C C . GLU A 1 176 ? 34.034 -0.376 77.627 1.00 57.78 176 GLU A C 1
ATOM 1414 O O . GLU A 1 176 ? 35.015 -0.357 78.368 1.00 57.78 176 GLU A O 1
ATOM 1419 N N . ASN A 1 177 ? 33.183 -1.409 77.627 1.00 58.25 177 ASN A N 1
ATOM 1420 C CA . ASN A 1 177 ? 33.394 -2.595 78.462 1.00 58.25 177 ASN A CA 1
ATOM 1421 C C . ASN A 1 177 ? 34.416 -3.591 77.883 1.00 58.25 177 ASN A C 1
ATOM 1423 O O . ASN A 1 177 ? 34.928 -4.417 78.637 1.00 58.25 177 ASN A O 1
ATOM 1427 N N . LEU A 1 178 ? 34.738 -3.525 76.584 1.00 59.84 178 LEU A N 1
ATOM 1428 C CA . LEU A 1 178 ? 35.748 -4.401 75.975 1.00 59.84 178 LEU A CA 1
ATOM 1429 C C . LEU A 1 178 ? 37.184 -3.918 76.250 1.00 59.84 178 LEU A C 1
ATOM 1431 O O . LEU A 1 178 ? 38.072 -4.748 76.421 1.00 59.84 178 LEU A O 1
ATOM 1435 N N . ASP A 1 179 ? 37.394 -2.604 76.376 1.00 57.47 179 ASP A N 1
ATOM 1436 C CA . ASP A 1 179 ? 38.699 -1.996 76.702 1.00 57.47 179 ASP A CA 1
ATOM 1437 C C . ASP A 1 179 ? 39.093 -2.130 78.190 1.00 57.47 179 ASP A C 1
ATOM 1439 O O . ASP A 1 179 ? 40.180 -1.716 78.594 1.00 57.47 179 ASP A O 1
ATOM 1443 N N . ARG A 1 180 ? 38.225 -2.710 79.034 1.00 60.16 180 ARG A N 1
ATOM 1444 C CA . ARG A 1 180 ? 38.447 -2.863 80.485 1.00 60.16 180 ARG A CA 1
ATOM 1445 C C . ARG A 1 180 ? 38.864 -4.266 80.933 1.00 60.16 180 ARG A C 1
ATOM 1447 O O . ARG A 1 180 ? 38.968 -4.501 82.137 1.00 60.16 180 ARG A O 1
ATOM 1454 N N . LEU A 1 181 ? 39.091 -5.198 80.008 1.00 62.44 181 LEU A N 1
ATOM 1455 C CA . LEU A 1 181 ? 39.567 -6.539 80.352 1.00 62.44 181 LEU A CA 1
ATOM 1456 C C . LEU A 1 181 ? 41.101 -6.541 80.504 1.00 62.44 181 LEU A C 1
ATOM 1458 O O . LEU A 1 181 ? 41.797 -6.092 79.594 1.00 62.44 181 LEU A O 1
ATOM 1462 N N . PRO A 1 182 ? 41.650 -7.032 81.632 1.00 53.94 182 PRO A N 1
ATOM 1463 C CA . PRO A 1 182 ? 43.091 -7.127 81.814 1.00 53.94 182 PRO A CA 1
ATOM 1464 C C . PRO A 1 182 ? 43.673 -8.184 80.870 1.00 53.94 182 PRO A C 1
ATOM 1466 O O . PRO A 1 182 ? 43.136 -9.287 80.750 1.00 53.94 182 PRO A O 1
ATOM 1469 N N . ALA A 1 183 ? 44.784 -7.838 80.218 1.00 56.62 183 ALA A N 1
ATOM 1470 C CA . ALA A 1 183 ? 45.626 -8.796 79.516 1.00 56.62 183 ALA A CA 1
ATOM 1471 C C . ALA A 1 183 ? 46.116 -9.856 80.518 1.00 56.62 183 ALA A C 1
ATOM 1473 O O . ALA A 1 183 ? 46.708 -9.504 81.540 1.00 56.62 183 ALA A O 1
ATOM 1474 N N . ILE A 1 184 ? 45.816 -11.126 80.235 1.00 46.12 184 ILE A N 1
ATOM 1475 C CA . ILE A 1 184 ? 46.476 -12.281 80.859 1.00 46.12 184 ILE A CA 1
ATOM 1476 C C . ILE A 1 184 ? 47.812 -12.487 80.152 1.00 46.12 184 ILE A C 1
ATOM 1478 O O . ILE A 1 184 ? 47.806 -12.442 78.899 1.00 46.12 184 ILE A O 1
#

Radius of gyration: 33.66 Å; chains: 1; bounding box: 70×37×104 Å

Organism: Caenorhabditis briggsae (NCBI:txid6238)